Protein AF-A0A938BK51-F1 (afdb_monomer)

Structure (mmCIF, N/CA/C/O backbone):
data_AF-A0A938BK51-F1
#
_entry.id   AF-A0A938BK51-F1
#
loop_
_atom_site.group_PDB
_atom_site.id
_atom_site.type_symbol
_atom_site.label_atom_id
_atom_site.label_alt_id
_atom_site.label_comp_id
_atom_site.label_asym_id
_atom_site.label_entity_id
_atom_site.label_seq_id
_atom_site.pdbx_PDB_ins_code
_atom_site.Cartn_x
_atom_site.Cartn_y
_atom_site.Cartn_z
_atom_site.occupancy
_atom_site.B_iso_or_equiv
_atom_site.auth_seq_id
_atom_site.auth_comp_id
_atom_site.auth_asym_id
_atom_site.auth_atom_id
_atom_site.pdbx_PDB_model_num
ATOM 1 N N . ASP A 1 1 ? -23.121 -7.792 16.152 1.00 84.12 1 ASP A N 1
ATOM 2 C CA . ASP A 1 1 ? -23.818 -8.261 17.375 1.00 84.12 1 ASP A CA 1
ATOM 3 C C . ASP A 1 1 ? -23.092 -7.833 18.672 1.00 84.12 1 ASP A C 1
ATOM 5 O O . ASP A 1 1 ? -23.464 -8.256 19.768 1.00 84.12 1 ASP A O 1
ATOM 9 N N . GLY A 1 2 ? -22.064 -6.973 18.567 1.00 84.94 2 GLY A N 1
ATOM 10 C CA . GLY A 1 2 ? -21.240 -6.538 19.697 1.00 84.94 2 GLY A CA 1
ATOM 11 C C . GLY A 1 2 ? -20.172 -7.552 20.130 1.00 84.94 2 GLY A C 1
ATOM 12 O O . GLY A 1 2 ? -19.515 -7.326 21.149 1.00 84.94 2 GLY A O 1
ATOM 13 N N . LYS A 1 3 ? -19.987 -8.653 19.392 1.00 91.19 3 LYS A N 1
ATOM 14 C CA . LYS A 1 3 ? -19.013 -9.708 19.671 1.00 91.19 3 LYS A CA 1
ATOM 15 C C . LYS A 1 3 ? -18.109 -9.900 18.459 1.00 91.19 3 LYS A C 1
ATOM 17 O O . LYS A 1 3 ? -18.559 -10.337 17.419 1.00 91.19 3 LYS A O 1
ATOM 22 N N . LEU A 1 4 ? -16.819 -9.633 18.635 1.00 92.94 4 LEU A N 1
ATOM 23 C CA . LEU A 1 4 ? -15.837 -9.933 17.597 1.00 92.94 4 LEU A CA 1
ATOM 24 C C . LEU A 1 4 ? -15.658 -11.444 17.440 1.00 92.94 4 LEU A C 1
ATOM 26 O O . LEU A 1 4 ? -15.622 -12.175 18.440 1.00 92.94 4 LEU A O 1
ATOM 30 N N . GLY A 1 5 ? -15.457 -11.886 16.204 1.00 93.94 5 GLY A N 1
ATOM 31 C CA . GLY A 1 5 ? -15.063 -13.248 15.888 1.00 93.94 5 GLY A CA 1
ATOM 32 C C . GLY A 1 5 ? -13.705 -13.624 16.485 1.00 93.94 5 GLY A C 1
ATOM 33 O O . GLY A 1 5 ? -12.803 -12.804 16.694 1.00 93.94 5 GLY A O 1
ATOM 34 N N . THR A 1 6 ? -13.535 -14.915 16.755 1.00 93.88 6 THR A N 1
ATOM 35 C CA . THR A 1 6 ? -12.237 -15.484 17.113 1.00 93.88 6 THR A CA 1
ATOM 36 C C . THR A 1 6 ? -11.247 -15.349 15.966 1.00 93.88 6 THR A C 1
ATOM 38 O O . THR A 1 6 ? -11.597 -15.231 14.793 1.00 93.88 6 THR A O 1
ATOM 41 N N . SER A 1 7 ? -9.964 -15.340 16.304 1.00 92.38 7 SER A N 1
ATOM 42 C CA . SER A 1 7 ? -8.912 -15.061 15.339 1.00 92.38 7 SER A CA 1
ATOM 43 C C . SER A 1 7 ? -7.575 -15.609 15.838 1.00 92.38 7 SER A C 1
ATOM 45 O O . SER A 1 7 ? -7.347 -15.722 17.044 1.00 92.38 7 SER A O 1
ATOM 47 N N . ALA A 1 8 ? -6.704 -16.037 14.924 1.00 90.31 8 ALA A N 1
ATOM 48 C CA . ALA A 1 8 ? -5.443 -16.697 15.266 1.00 90.31 8 ALA A CA 1
ATOM 49 C C . ALA A 1 8 ? -4.468 -16.696 14.080 1.00 90.31 8 ALA A C 1
ATOM 51 O O . ALA A 1 8 ? -4.939 -16.833 12.954 1.00 90.31 8 ALA A O 1
ATOM 52 N N . PRO A 1 9 ? -3.136 -16.662 14.304 1.00 89.50 9 PRO A N 1
ATOM 53 C CA . PRO A 1 9 ? -2.144 -16.602 13.223 1.00 89.50 9 PRO A CA 1
ATOM 54 C C . PRO A 1 9 ? -2.308 -17.673 12.134 1.00 89.50 9 PRO A C 1
ATOM 56 O O . PRO A 1 9 ? -2.104 -17.391 10.962 1.00 89.50 9 PRO A O 1
ATOM 59 N N . ARG A 1 10 ? -2.769 -18.881 12.489 1.00 91.25 10 ARG A N 1
ATOM 60 C CA . ARG A 1 10 ? -3.036 -19.973 11.530 1.00 91.25 10 ARG A CA 1
ATOM 61 C C . ARG A 1 10 ? -4.075 -19.647 10.445 1.00 91.25 10 ARG A C 1
ATOM 63 O O . ARG A 1 10 ? -4.136 -20.358 9.454 1.00 91.25 10 ARG A O 1
ATOM 70 N N . PHE A 1 11 ? -4.924 -18.639 10.657 1.00 92.38 11 PHE A N 1
ATOM 71 C CA . PHE A 1 11 ? -5.941 -18.216 9.689 1.00 92.38 11 PHE A CA 1
ATOM 72 C C . PHE A 1 11 ? -5.439 -17.130 8.732 1.00 92.38 11 PHE A C 1
ATOM 74 O O . PHE A 1 11 ? -6.190 -16.705 7.852 1.00 92.38 11 PHE A O 1
ATOM 81 N N . TYR A 1 12 ? -4.204 -16.657 8.911 1.00 90.69 12 TYR A N 1
ATOM 82 C CA . TYR A 1 12 ? -3.615 -15.649 8.044 1.00 90.69 12 TYR A CA 1
ATOM 83 C C . TYR A 1 12 ? -3.474 -16.175 6.613 1.00 90.69 12 TYR A C 1
ATOM 85 O O . TYR A 1 12 ? -2.902 -17.237 6.373 1.00 90.69 12 TYR A O 1
ATOM 93 N N . THR A 1 13 ? -3.965 -15.385 5.666 1.00 87.44 13 THR A N 1
ATOM 94 C CA . THR A 1 13 ? -3.696 -15.505 4.227 1.00 87.44 13 THR A CA 1
ATOM 95 C C . THR A 1 13 ? -3.681 -14.095 3.635 1.00 87.44 13 THR A C 1
ATOM 97 O O . THR A 1 13 ? -4.137 -13.159 4.290 1.00 87.44 13 THR A O 1
ATOM 100 N N . GLU A 1 14 ? -3.232 -13.910 2.390 1.00 80.81 14 GLU A N 1
ATOM 101 C CA . GLU A 1 14 ? -3.336 -12.592 1.734 1.00 80.81 14 GLU A CA 1
ATOM 102 C C . GLU A 1 14 ? -4.791 -12.098 1.628 1.00 80.81 14 GLU A C 1
ATOM 104 O O . GLU A 1 14 ? -5.052 -10.904 1.749 1.00 80.81 14 GLU A O 1
ATOM 109 N N . ALA A 1 15 ? -5.748 -13.020 1.476 1.00 81.69 15 ALA A N 1
ATOM 110 C CA . ALA A 1 15 ? -7.181 -12.720 1.448 1.00 81.69 15 ALA A CA 1
ATOM 111 C C . ALA A 1 15 ? -7.801 -12.537 2.851 1.00 81.69 15 ALA A C 1
ATOM 113 O O . ALA A 1 15 ? -8.905 -12.010 2.980 1.00 81.69 15 ALA A O 1
ATOM 114 N N . ASN A 1 16 ? -7.101 -12.959 3.908 1.00 88.06 16 ASN A N 1
ATOM 115 C CA . ASN A 1 16 ? -7.502 -12.813 5.308 1.00 88.06 16 ASN A CA 1
ATOM 116 C C . ASN A 1 16 ? -6.327 -12.272 6.144 1.00 88.06 16 ASN A C 1
ATOM 118 O O . ASN A 1 16 ? -5.806 -12.976 7.018 1.00 88.06 16 ASN A O 1
ATOM 122 N N . PRO A 1 17 ? -5.885 -11.027 5.889 1.00 86.00 17 PRO A N 1
ATOM 123 C CA . PRO A 1 17 ? -4.690 -10.473 6.524 1.00 86.00 17 PRO A CA 1
ATOM 124 C C . PRO A 1 17 ? -4.895 -10.206 8.020 1.00 86.00 17 PRO A C 1
ATOM 126 O O . PRO A 1 17 ? -3.934 -10.162 8.782 1.00 86.00 17 PRO A O 1
ATOM 129 N N . LEU A 1 18 ? -6.150 -10.083 8.464 1.00 89.94 18 LEU A N 1
ATOM 130 C CA . LEU A 1 18 ? -6.506 -9.984 9.877 1.00 89.94 18 LEU A CA 1
ATOM 131 C C . LEU A 1 18 ? -6.623 -11.356 10.547 1.00 89.94 18 LEU A C 1
ATOM 133 O O . LEU A 1 18 ? -6.956 -11.412 11.722 1.00 89.94 18 LEU A O 1
ATOM 137 N N . ALA A 1 19 ? -6.371 -12.470 9.859 1.00 91.50 19 ALA A N 1
ATOM 138 C CA . ALA A 1 19 ? -6.360 -13.809 10.449 1.00 91.50 19 ALA A CA 1
ATOM 139 C C . ALA A 1 19 ? -7.620 -14.128 11.292 1.00 91.50 19 ALA A C 1
ATOM 141 O O . ALA A 1 19 ? -7.530 -14.689 12.395 1.00 91.50 19 ALA A O 1
ATOM 142 N N . LEU A 1 20 ? -8.791 -13.701 10.804 1.00 93.62 20 LEU A N 1
ATOM 143 C CA . LEU A 1 20 ? -10.097 -13.971 11.411 1.00 93.62 20 LEU A CA 1
ATOM 144 C C . LEU A 1 20 ? -10.501 -15.425 11.160 1.00 93.62 20 LEU A C 1
ATOM 146 O O . LEU A 1 20 ? -10.196 -15.975 10.105 1.00 93.62 20 LEU A O 1
ATOM 150 N N . ASN A 1 21 ? -11.171 -16.059 12.119 1.00 94.75 21 ASN A N 1
ATOM 151 C CA . ASN A 1 21 ? -11.642 -17.432 11.980 1.00 94.75 21 ASN A CA 1
ATOM 152 C C . ASN A 1 21 ? -12.835 -17.489 11.004 1.00 94.75 21 ASN A C 1
ATOM 154 O O . ASN A 1 21 ? -13.904 -16.976 11.344 1.00 94.75 21 ASN A O 1
ATOM 158 N N . PRO A 1 22 ? -12.702 -18.114 9.818 1.00 93.75 22 PRO A N 1
ATOM 159 C CA . PRO A 1 22 ? -13.786 -18.184 8.837 1.00 93.75 22 PRO A CA 1
ATOM 160 C C . PRO A 1 22 ? -14.988 -19.004 9.323 1.00 93.75 22 PRO A C 1
ATOM 162 O O . PRO A 1 22 ? -16.100 -18.781 8.841 1.00 93.75 22 PRO A O 1
ATOM 165 N N . ASP A 1 23 ? -14.789 -19.894 10.297 1.00 94.44 23 ASP A N 1
ATOM 166 C CA . ASP A 1 23 ? -15.827 -20.779 10.830 1.00 94.44 23 ASP A CA 1
ATOM 167 C C . ASP A 1 23 ? -16.584 -20.168 12.022 1.00 94.44 23 ASP A C 1
ATOM 169 O O . ASP A 1 23 ? -17.563 -20.746 12.496 1.00 94.44 23 ASP A O 1
ATOM 173 N N . ASP A 1 24 ? -16.156 -19.004 12.527 1.00 95.50 24 ASP A N 1
ATOM 174 C CA . ASP A 1 24 ? -16.819 -18.340 13.650 1.00 95.50 24 ASP A CA 1
ATOM 175 C C . ASP A 1 24 ? -18.021 -17.507 13.173 1.00 95.50 24 ASP A C 1
ATOM 177 O O . ASP A 1 24 ? -17.837 -16.532 12.434 1.00 95.50 24 ASP A O 1
ATOM 181 N N . PRO A 1 25 ? -19.257 -17.835 13.595 1.00 94.19 25 PRO A N 1
ATOM 182 C CA . PRO A 1 25 ? -20.436 -17.084 13.187 1.00 94.19 25 PRO A CA 1
ATOM 183 C C . PRO A 1 25 ? -20.453 -15.647 13.723 1.00 94.19 25 PRO A C 1
ATOM 185 O O . PRO A 1 25 ? -21.000 -14.786 13.040 1.00 94.19 25 PRO A O 1
ATOM 188 N N . ASN A 1 26 ? -19.831 -15.367 14.879 1.00 95.69 26 ASN A N 1
ATOM 189 C CA . ASN A 1 26 ? -19.760 -13.999 15.419 1.00 95.69 26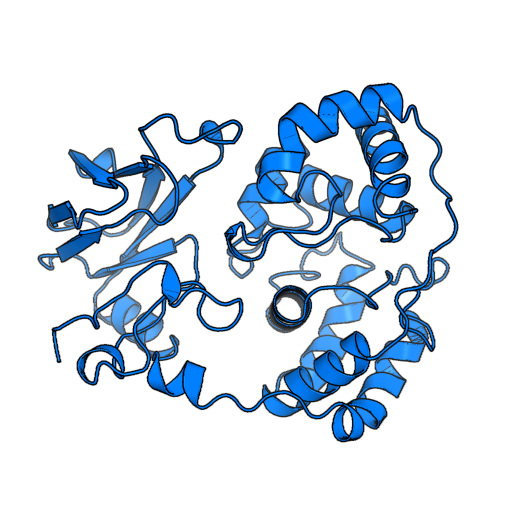 ASN A CA 1
ATOM 190 C C . ASN A 1 26 ? -18.833 -13.112 14.574 1.00 95.69 26 ASN A C 1
ATOM 192 O O . ASN A 1 26 ? -18.933 -11.900 14.612 1.00 95.69 26 ASN A O 1
ATOM 196 N N . GLY A 1 27 ? -17.924 -13.706 13.792 1.00 94.38 27 GLY A N 1
ATOM 197 C CA . GLY A 1 27 ? -17.023 -12.934 12.940 1.00 94.38 27 GLY A CA 1
ATOM 198 C C . GLY A 1 27 ? -17.667 -12.441 11.648 1.00 94.38 27 GLY A C 1
ATOM 199 O O . GLY A 1 27 ? -17.062 -11.655 10.933 1.00 94.38 27 GLY A O 1
ATOM 200 N N . LYS A 1 28 ? -18.857 -12.926 11.274 1.00 93.00 28 LYS A N 1
ATOM 201 C CA . LYS A 1 28 ? -19.412 -12.689 9.930 1.00 93.00 28 LYS A CA 1
ATOM 202 C C . LYS A 1 28 ? -19.837 -11.238 9.710 1.00 93.00 28 LYS A C 1
ATOM 204 O O . LYS A 1 28 ? -19.691 -10.736 8.593 1.00 93.00 28 LYS A O 1
ATOM 209 N N . ASP A 1 29 ? -20.333 -10.574 10.746 1.00 94.06 29 ASP A N 1
ATOM 210 C CA . ASP A 1 29 ? -20.713 -9.163 10.722 1.00 94.06 29 ASP A CA 1
ATOM 211 C C . ASP A 1 29 ? -19.600 -8.222 11.204 1.00 94.06 29 ASP A C 1
ATOM 213 O O . ASP A 1 29 ? -19.804 -7.007 11.202 1.00 94.06 29 ASP A O 1
ATOM 217 N N . ASP A 1 30 ? -18.414 -8.748 11.536 1.00 95.12 30 ASP A N 1
ATOM 218 C CA . ASP A 1 30 ? -17.251 -7.922 11.852 1.00 95.12 30 ASP A CA 1
ATOM 219 C C . ASP A 1 30 ? -16.900 -7.031 10.662 1.00 95.12 30 ASP A C 1
ATOM 221 O O . ASP A 1 30 ? -16.656 -7.505 9.548 1.00 95.12 30 ASP A O 1
ATOM 225 N N . VAL A 1 31 ? -16.855 -5.726 10.913 1.00 95.00 31 VAL A N 1
ATOM 226 C CA . VAL A 1 31 ? -16.431 -4.725 9.937 1.00 95.00 31 VAL A CA 1
ATOM 227 C C . VAL A 1 31 ? -14.907 -4.715 9.866 1.00 95.00 31 VAL A C 1
ATOM 229 O O . VAL A 1 31 ? -14.224 -4.557 10.879 1.00 95.00 31 VAL A O 1
ATOM 232 N N . LEU A 1 32 ? -14.367 -4.884 8.662 1.00 92.75 32 LEU A N 1
ATOM 233 C CA . LEU A 1 32 ? -12.932 -4.952 8.431 1.00 92.75 32 LEU A CA 1
ATOM 234 C C . LEU A 1 32 ? -12.368 -3.566 8.157 1.00 92.75 32 LEU A C 1
ATOM 236 O O . LEU A 1 32 ? -12.743 -2.919 7.183 1.00 92.75 32 LEU A O 1
ATOM 240 N N . ILE A 1 33 ? -11.394 -3.161 8.970 1.00 91.00 33 ILE A N 1
ATOM 241 C CA . ILE A 1 33 ? -10.626 -1.937 8.752 1.00 91.00 33 ILE A CA 1
ATOM 242 C C . ILE A 1 33 ? -9.217 -2.328 8.313 1.00 91.00 33 ILE A C 1
ATOM 244 O O . ILE A 1 33 ? -8.401 -2.778 9.116 1.00 91.00 33 ILE A O 1
ATOM 248 N N . LEU A 1 34 ? -8.939 -2.171 7.020 1.00 84.88 34 LEU A N 1
ATOM 249 C CA . LEU A 1 34 ? -7.607 -2.341 6.435 1.00 84.88 34 LEU A CA 1
ATOM 250 C C . LEU A 1 34 ? -7.035 -0.954 6.133 1.00 84.88 34 LEU A C 1
ATOM 252 O O . LEU A 1 34 ? -7.019 -0.506 4.991 1.00 84.88 34 LEU A O 1
ATOM 256 N N . SER A 1 35 ? -6.646 -0.246 7.192 1.00 84.69 35 SER A N 1
ATOM 257 C CA . SER A 1 35 ? -6.107 1.115 7.134 1.00 84.69 35 SER A CA 1
ATOM 258 C C . SER A 1 35 ? -5.129 1.351 8.287 1.00 84.69 35 SER A C 1
ATOM 260 O O . SER A 1 35 ? -5.169 0.648 9.296 1.00 84.69 35 SER A O 1
ATOM 262 N N . GLN A 1 36 ? -4.270 2.361 8.147 1.00 86.38 36 GLN A N 1
ATOM 263 C CA . GLN A 1 36 ? -3.452 2.899 9.244 1.00 86.38 36 GLN A CA 1
ATOM 264 C C . GLN A 1 36 ? -4.235 3.906 10.110 1.00 86.38 36 GLN A C 1
ATOM 266 O O . GLN A 1 36 ? -3.681 4.485 11.045 1.00 86.38 36 GLN A O 1
ATOM 271 N N . GLU A 1 37 ? -5.516 4.122 9.804 1.00 91.12 37 GLU A N 1
ATOM 272 C CA . GLU A 1 37 ? -6.406 5.045 10.504 1.00 91.12 37 GLU A CA 1
ATOM 273 C C . GLU A 1 37 ? -7.503 4.282 11.257 1.00 91.12 37 GLU A C 1
ATOM 275 O O . GLU A 1 37 ? -8.285 3.530 10.672 1.00 91.12 37 GLU A O 1
ATOM 280 N N . LEU A 1 38 ? -7.565 4.496 12.571 1.00 94.25 38 LEU A N 1
ATOM 281 C CA . LEU A 1 38 ? -8.617 4.014 13.456 1.00 94.25 38 LEU A CA 1
ATOM 282 C C . LEU A 1 38 ? -9.612 5.148 13.712 1.00 94.25 38 LEU A C 1
ATOM 284 O O . LEU A 1 38 ? -9.310 6.080 14.458 1.00 94.25 38 LEU A O 1
ATOM 288 N N . HIS A 1 39 ? -10.803 5.057 13.128 1.00 96.88 39 HIS A N 1
ATOM 289 C CA . HIS A 1 39 ? -11.878 6.014 13.385 1.00 96.88 39 HIS A CA 1
ATOM 290 C C . HIS A 1 39 ? -12.682 5.622 14.627 1.00 96.88 39 HIS A C 1
ATOM 292 O O . HIS A 1 39 ? -12.981 4.443 14.825 1.00 96.88 39 HIS A O 1
ATOM 298 N N . LEU A 1 40 ? -13.042 6.599 15.461 1.00 97.31 40 LEU A N 1
ATOM 299 C CA . LEU A 1 40 ? -13.797 6.412 16.704 1.00 97.31 40 LEU A CA 1
ATOM 300 C C . LEU A 1 40 ? -14.853 7.518 16.871 1.00 97.31 40 LEU A C 1
ATOM 302 O O . LEU A 1 40 ? -14.532 8.684 16.649 1.00 97.31 40 LEU A O 1
ATOM 306 N N . PRO A 1 41 ? -16.074 7.212 17.341 1.00 97.94 41 PRO A N 1
ATOM 307 C CA . PRO A 1 41 ? -17.065 8.237 17.655 1.00 97.94 41 PRO A CA 1
ATOM 308 C C . PRO A 1 41 ? -16.730 8.964 18.967 1.00 97.94 41 PRO A C 1
ATOM 310 O O . PRO A 1 41 ? -16.386 8.343 19.981 1.00 97.94 41 PRO A O 1
ATOM 313 N N . VAL A 1 42 ? -16.873 10.290 18.970 1.00 98.44 42 VAL A N 1
ATOM 314 C CA . VAL A 1 42 ? -16.664 11.127 20.158 1.00 98.44 42 VAL A CA 1
ATOM 315 C C . VAL A 1 42 ? -17.660 10.791 21.279 1.00 98.44 42 VAL A C 1
ATOM 317 O O . VAL A 1 42 ? -18.841 10.531 21.058 1.00 98.44 42 VAL A O 1
ATOM 320 N N . GLY A 1 43 ? -17.182 10.794 22.524 1.00 97.75 43 GLY A N 1
ATOM 321 C CA . GLY A 1 43 ? -18.001 10.623 23.727 1.00 97.75 43 GLY A CA 1
ATOM 322 C C . GLY A 1 43 ? -18.490 9.195 23.989 1.00 97.75 43 GLY A C 1
ATOM 323 O O . GLY A 1 43 ? -19.249 8.982 24.936 1.00 97.75 43 GLY A O 1
ATOM 324 N N . LYS A 1 44 ? -18.065 8.205 23.193 1.00 97.00 44 LYS A N 1
ATOM 325 C CA . LYS A 1 44 ? -18.435 6.797 23.384 1.00 97.00 44 LYS A CA 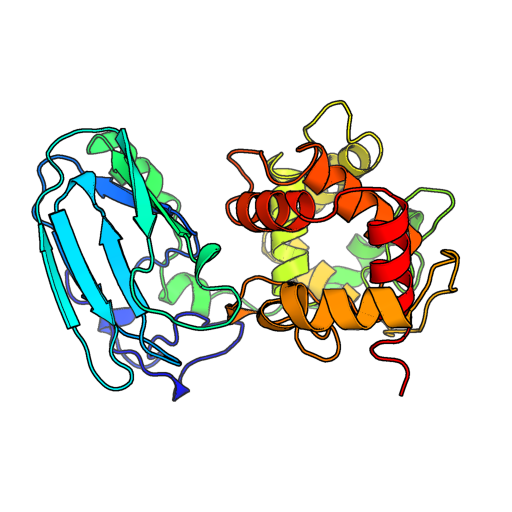1
ATOM 326 C C . LYS A 1 44 ? -17.348 6.015 24.133 1.00 97.00 44 LYS A C 1
ATOM 328 O O . LYS A 1 44 ? -16.167 6.170 23.820 1.00 97.00 44 LYS A O 1
ATOM 333 N N . PRO A 1 45 ? -17.720 5.139 25.085 1.00 96.75 45 PRO A N 1
ATOM 334 C CA . PRO A 1 45 ? -16.787 4.181 25.664 1.00 96.75 45 PRO A CA 1
ATOM 335 C C . PRO A 1 45 ? -16.313 3.176 24.612 1.00 96.75 45 PRO A C 1
ATOM 337 O O . PRO A 1 45 ? -17.122 2.475 24.005 1.00 96.75 45 PRO A O 1
ATOM 340 N N . ILE A 1 46 ? -14.999 3.082 24.427 1.00 95.81 46 ILE A N 1
ATOM 341 C CA . ILE A 1 46 ? -14.349 2.186 23.472 1.00 95.81 46 ILE A CA 1
ATOM 342 C C . ILE A 1 46 ? -13.606 1.094 24.232 1.00 95.81 46 ILE A C 1
ATOM 344 O O . ILE A 1 46 ? -12.836 1.371 25.152 1.00 95.81 46 ILE A O 1
ATOM 348 N N . LYS A 1 47 ? -13.819 -0.155 23.810 1.00 95.56 47 LYS A N 1
ATOM 349 C CA . LYS A 1 47 ? -13.010 -1.313 24.188 1.00 95.56 47 LYS A CA 1
ATOM 350 C C . LYS A 1 47 ? -12.117 -1.683 23.018 1.00 95.56 47 LYS A C 1
ATOM 352 O O . LYS A 1 47 ? -12.629 -2.119 21.991 1.00 95.56 47 LYS A O 1
ATOM 357 N N . VAL A 1 48 ? -10.806 -1.614 23.197 1.00 94.75 48 VAL A N 1
ATOM 358 C CA . VAL A 1 48 ? -9.868 -2.194 22.233 1.00 94.75 48 VAL A CA 1
ATOM 359 C C . VAL A 1 48 ? -9.466 -3.592 22.689 1.00 94.75 48 VAL A C 1
ATOM 361 O O . VAL A 1 48 ? -9.134 -3.817 23.856 1.00 94.75 48 VAL A O 1
ATOM 364 N N . VAL A 1 49 ? -9.548 -4.549 21.766 1.00 94.50 49 VAL A N 1
ATOM 365 C CA . VAL A 1 49 ? -9.134 -5.941 21.958 1.00 94.50 49 VAL A CA 1
ATOM 366 C C . VAL A 1 49 ? -7.938 -6.166 21.051 1.00 94.50 49 VAL A C 1
ATOM 368 O O . VAL A 1 49 ? -8.064 -6.135 19.831 1.00 94.50 49 VAL A O 1
ATOM 371 N N . LEU A 1 50 ? -6.772 -6.326 21.660 1.00 94.19 50 LEU A N 1
ATOM 372 C CA . LEU A 1 50 ? -5.489 -6.208 20.991 1.00 94.19 50 LEU A CA 1
ATOM 373 C C . LEU A 1 50 ? -4.746 -7.545 21.021 1.00 94.19 50 LEU A C 1
ATOM 375 O O . LEU A 1 50 ? -4.856 -8.320 21.975 1.00 94.19 50 LEU A O 1
ATOM 379 N N . ARG A 1 51 ? -3.992 -7.818 19.957 1.00 92.44 51 ARG A N 1
ATOM 380 C CA . ARG A 1 51 ? -3.135 -8.999 19.813 1.00 92.44 51 ARG A CA 1
ATOM 381 C C . ARG A 1 51 ? -2.001 -8.716 18.839 1.00 92.44 51 ARG A C 1
ATOM 383 O O . ARG A 1 51 ? -2.171 -7.923 17.918 1.00 92.44 51 ARG A O 1
ATOM 390 N N . SER A 1 52 ? -0.905 -9.441 18.999 1.00 92.00 52 SER A N 1
ATOM 391 C CA . SER A 1 52 ? 0.176 -9.473 18.019 1.00 92.00 52 SER A CA 1
ATOM 392 C C . SER A 1 52 ? 0.219 -10.821 17.294 1.00 92.00 52 SER A C 1
ATOM 394 O O . SER A 1 52 ? -0.103 -11.857 17.885 1.00 92.00 52 SER A O 1
ATOM 396 N N . MET A 1 53 ? 0.596 -10.800 16.014 1.00 87.62 53 MET A N 1
ATOM 397 C CA . MET A 1 53 ? 0.806 -12.000 15.195 1.00 87.62 53 MET A CA 1
ATOM 398 C C . MET A 1 53 ? 2.277 -12.424 15.120 1.00 87.62 53 MET A C 1
ATOM 400 O O . MET A 1 53 ? 2.552 -13.531 14.663 1.00 87.62 53 MET A O 1
ATOM 404 N N . ASP A 1 54 ? 3.200 -11.574 15.565 1.00 88.38 54 ASP A N 1
ATOM 405 C CA . ASP A 1 54 ? 4.641 -11.748 15.398 1.00 88.38 54 ASP A CA 1
ATOM 406 C C . ASP A 1 54 ? 5.406 -11.513 16.714 1.00 88.38 54 ASP A C 1
ATOM 408 O O . ASP A 1 54 ? 5.723 -12.465 17.426 1.00 88.38 54 ASP A O 1
ATOM 412 N N . VAL A 1 55 ? 5.684 -10.259 17.063 1.00 92.81 55 VAL A N 1
ATOM 413 C CA . VAL A 1 55 ? 6.526 -9.832 18.188 1.00 92.81 55 VAL A CA 1
ATOM 414 C C . VAL A 1 55 ? 5.760 -8.898 19.120 1.00 92.81 55 VAL A C 1
ATOM 416 O O . VAL A 1 55 ? 4.589 -8.600 18.908 1.00 92.81 55 VAL A O 1
ATOM 419 N N . LEU A 1 56 ? 6.391 -8.442 20.196 1.00 95.50 56 LEU A N 1
ATOM 420 C CA . LEU A 1 56 ? 5.785 -7.445 21.073 1.00 95.50 56 LEU A CA 1
ATOM 421 C C . LEU A 1 56 ? 5.601 -6.110 20.335 1.00 95.50 56 LEU A C 1
ATOM 423 O O . LEU A 1 56 ? 6.558 -5.562 19.788 1.00 95.50 56 LEU A O 1
ATOM 427 N N . HIS A 1 57 ? 4.391 -5.562 20.404 1.00 96.31 57 HIS A N 1
ATOM 428 C CA . HIS A 1 57 ? 4.071 -4.188 19.997 1.00 96.31 57 HIS A CA 1
ATOM 429 C C . HIS A 1 57 ? 3.398 -3.453 21.154 1.00 96.31 57 HIS A C 1
ATOM 431 O O . HIS A 1 57 ? 3.135 -4.048 22.197 1.00 96.31 57 HIS A O 1
ATOM 437 N N . ASP A 1 58 ? 3.080 -2.179 20.968 1.00 96.31 58 ASP A N 1
ATOM 438 C CA . ASP A 1 58 ? 2.268 -1.406 21.906 1.00 96.31 58 ASP A CA 1
ATOM 439 C C . ASP A 1 58 ? 1.257 -0.542 21.135 1.00 96.31 58 ASP A C 1
ATOM 441 O O . ASP A 1 58 ? 1.539 -0.064 20.038 1.00 96.31 58 ASP A O 1
ATOM 445 N N . PHE A 1 59 ? 0.049 -0.412 21.679 1.00 96.81 59 PHE A N 1
ATOM 446 C CA . PHE A 1 59 ? -0.968 0.515 21.197 1.00 96.81 59 PHE A CA 1
ATOM 447 C C . PHE A 1 59 ? -0.931 1.748 22.094 1.00 96.81 59 PHE A C 1
ATOM 449 O O . PHE A 1 59 ? -1.535 1.713 23.167 1.00 96.81 59 PHE A O 1
ATOM 456 N N . SER A 1 60 ? -0.275 2.827 21.660 1.00 97.50 60 SER A N 1
ATOM 457 C CA . SER A 1 60 ? -0.230 4.088 22.408 1.00 97.50 60 SER A CA 1
ATOM 458 C C . SER A 1 60 ? -0.902 5.231 21.662 1.00 97.50 60 SER A C 1
ATOM 460 O O . SER A 1 60 ? -0.604 5.512 20.500 1.00 97.50 60 SER A O 1
ATOM 462 N N . VAL A 1 61 ? -1.779 5.939 22.373 1.00 97.50 61 VAL A N 1
ATOM 463 C CA . VAL A 1 61 ? -2.300 7.246 21.966 1.00 97.50 61 VAL A CA 1
ATOM 464 C C . VAL A 1 61 ? -1.933 8.245 23.067 1.00 97.50 61 VAL A C 1
ATOM 466 O O . VAL A 1 61 ? -2.679 8.387 24.048 1.00 97.50 61 VAL A O 1
ATOM 469 N N . PRO A 1 62 ? -0.784 8.941 22.951 1.00 96.12 62 PRO A N 1
ATOM 470 C CA . PRO A 1 62 ? -0.226 9.745 24.041 1.00 96.12 62 PRO A CA 1
ATOM 471 C C . PRO A 1 62 ? -1.186 10.810 24.581 1.00 96.12 62 PRO A C 1
ATOM 473 O O . PRO A 1 62 ? -1.291 11.014 25.792 1.00 96.12 62 PRO A O 1
ATOM 476 N N . GLN A 1 63 ? -1.949 11.457 23.696 1.00 96.50 63 GLN A N 1
ATOM 477 C CA . GLN A 1 63 ? -2.920 12.495 24.047 1.00 96.50 63 GLN A CA 1
ATOM 478 C C . GLN A 1 63 ? -4.076 11.949 24.895 1.00 96.50 63 GLN A C 1
ATOM 480 O O . GLN A 1 63 ? -4.677 12.701 25.662 1.00 96.50 63 GLN A O 1
ATOM 485 N N . PHE A 1 64 ? -4.378 10.653 24.783 1.00 96.62 64 PHE A N 1
ATOM 486 C CA . PHE A 1 64 ? -5.401 9.986 25.591 1.00 96.62 64 PHE A CA 1
ATOM 487 C C . PHE A 1 64 ? -4.812 9.403 26.880 1.00 96.62 64 PHE A C 1
ATOM 489 O O . PHE A 1 64 ? -5.567 8.991 27.758 1.00 96.62 64 PHE A O 1
ATOM 496 N N . ARG A 1 65 ? -3.474 9.373 27.005 1.00 95.62 65 ARG A N 1
ATOM 497 C CA . ARG A 1 65 ? -2.731 8.661 28.060 1.00 95.62 65 ARG A CA 1
ATOM 498 C C . ARG A 1 65 ? -3.109 7.180 28.132 1.00 95.62 65 ARG A C 1
ATOM 500 O O . ARG A 1 65 ? -3.175 6.596 29.212 1.00 95.62 65 ARG A O 1
ATOM 507 N N . VAL A 1 66 ? -3.369 6.591 26.969 1.00 96.06 66 VAL A N 1
ATOM 508 C CA . VAL A 1 66 ? -3.678 5.173 26.804 1.00 96.06 66 VAL A CA 1
ATOM 509 C C . VAL A 1 66 ? -2.472 4.513 26.173 1.00 96.06 66 VAL A C 1
ATOM 511 O O . VAL A 1 66 ? -2.027 4.960 25.121 1.00 96.06 66 VAL A O 1
ATOM 514 N N . LYS A 1 67 ? -1.989 3.445 26.804 1.00 96.38 67 LYS A N 1
ATOM 515 C CA . LYS A 1 67 ? -1.012 2.526 26.226 1.00 96.38 67 LYS A CA 1
ATOM 516 C C . LYS A 1 67 ? -1.349 1.092 26.618 1.00 96.38 67 LYS A C 1
ATOM 518 O O . LYS A 1 67 ? -1.903 0.884 27.704 1.00 96.38 67 LYS A O 1
ATOM 523 N N . MET A 1 68 ? -1.077 0.126 25.751 1.00 97.50 68 MET A N 1
ATOM 524 C CA . MET A 1 68 ? -1.304 -1.288 26.037 1.00 97.50 68 MET A CA 1
ATOM 525 C C . MET A 1 68 ? -0.459 -2.171 25.124 1.00 97.50 68 MET A C 1
ATOM 527 O O . MET A 1 68 ? -0.654 -2.170 23.907 1.00 97.50 68 MET A O 1
ATOM 531 N N . ASP A 1 69 ? 0.382 -3.002 25.734 1.00 97.06 69 ASP A N 1
ATOM 532 C CA . ASP A 1 69 ? 1.228 -3.945 25.011 1.00 97.06 69 ASP A CA 1
ATOM 533 C C . ASP A 1 69 ? 0.383 -4.990 24.262 1.00 97.06 69 ASP A C 1
ATOM 535 O O . ASP A 1 69 ? -0.629 -5.499 24.761 1.00 97.06 69 ASP A O 1
ATOM 539 N N . LEU A 1 70 ? 0.829 -5.358 23.065 1.00 95.94 70 LEU A N 1
ATOM 540 C CA . LEU A 1 70 ? 0.312 -6.468 22.275 1.00 95.94 70 LEU A CA 1
ATOM 541 C C . LEU A 1 70 ? 1.305 -7.620 22.397 1.00 95.94 70 LEU A C 1
ATOM 543 O O . LEU A 1 70 ? 2.354 -7.625 21.755 1.00 95.94 70 LEU A O 1
ATOM 547 N N . VAL A 1 71 ? 0.965 -8.599 23.235 1.00 94.44 71 VAL A N 1
ATOM 548 C CA . VAL A 1 71 ? 1.826 -9.749 23.535 1.00 94.44 71 VAL A CA 1
ATOM 549 C C . VAL A 1 71 ? 1.445 -10.934 22.643 1.00 94.44 71 VAL A C 1
ATOM 551 O O . VAL A 1 71 ? 0.290 -11.373 22.700 1.00 94.44 71 VAL A O 1
ATOM 554 N N . PRO A 1 72 ? 2.369 -11.482 21.829 1.00 92.62 72 PRO A N 1
ATOM 555 C CA . PRO A 1 72 ? 2.097 -12.673 21.030 1.00 92.62 72 PRO A CA 1
ATOM 556 C C . PRO A 1 72 ? 1.553 -13.827 21.880 1.00 92.62 72 PRO A C 1
ATOM 558 O O . PRO A 1 72 ? 2.067 -14.132 22.954 1.00 92.62 72 PRO A O 1
ATOM 561 N N . GLY A 1 73 ? 0.486 -14.469 21.400 1.00 90.69 73 GLY A N 1
ATOM 562 C CA . GLY A 1 73 ? -0.177 -15.572 22.106 1.00 90.69 73 GLY A CA 1
ATOM 563 C C . GLY A 1 73 ? -1.173 -15.150 23.195 1.00 90.69 73 GLY A C 1
ATOM 564 O O . GLY A 1 73 ? -1.836 -16.014 23.766 1.00 90.69 73 GLY A O 1
ATOM 565 N N . MET A 1 74 ? -1.340 -13.850 23.460 1.00 91.94 74 MET A N 1
ATOM 566 C CA . MET A 1 74 ? -2.310 -13.329 24.424 1.00 91.94 74 MET A CA 1
ATOM 567 C C . MET A 1 74 ? -3.226 -12.279 23.790 1.00 91.94 74 MET A C 1
ATOM 569 O O . MET A 1 74 ? -2.879 -11.617 22.815 1.00 91.94 74 MET A O 1
ATOM 573 N N . VAL A 1 75 ? -4.412 -12.113 24.377 1.00 93.50 75 VAL A N 1
ATOM 574 C CA . VAL A 1 75 ? -5.331 -11.022 24.034 1.00 93.50 75 VAL A CA 1
ATOM 575 C C . VAL A 1 75 ? -5.312 -9.996 25.157 1.00 93.50 75 VAL A C 1
ATOM 577 O O . VAL A 1 75 ? -5.847 -10.247 26.244 1.00 93.50 75 VAL A O 1
ATOM 580 N N . THR A 1 76 ? -4.725 -8.837 24.883 1.00 95.75 76 THR A N 1
ATOM 581 C CA . THR A 1 76 ? -4.709 -7.687 25.788 1.00 95.75 76 THR A CA 1
ATOM 582 C C . THR A 1 76 ? -5.906 -6.778 25.511 1.00 95.75 76 THR A C 1
ATOM 584 O O . THR A 1 76 ? -6.557 -6.852 24.467 1.00 95.75 76 THR A O 1
ATOM 587 N N . ARG A 1 77 ? -6.311 -5.991 26.511 1.00 95.44 77 ARG A N 1
ATOM 588 C CA . ARG A 1 77 ? -7.513 -5.149 26.442 1.00 95.44 77 ARG A CA 1
ATOM 589 C C . ARG A 1 77 ? -7.252 -3.806 27.091 1.00 95.44 77 ARG A C 1
ATOM 591 O O . ARG A 1 77 ? -6.697 -3.764 28.183 1.00 95.44 77 ARG A O 1
ATOM 598 N N . SER A 1 78 ? -7.735 -2.747 26.462 1.00 95.44 78 SER A N 1
ATOM 599 C CA . SER A 1 78 ? -7.757 -1.409 27.045 1.00 95.44 78 SER A CA 1
ATOM 600 C C . SER A 1 78 ? -9.110 -0.753 26.793 1.00 95.44 78 SER A C 1
ATOM 602 O O . SER A 1 78 ? -9.870 -1.178 25.917 1.00 95.44 78 SER A O 1
ATOM 604 N N . TRP A 1 79 ? -9.432 0.245 27.608 1.00 95.69 79 TRP A N 1
ATOM 605 C CA . TRP A 1 79 ? -10.725 0.914 27.597 1.00 95.69 79 TRP A CA 1
ATOM 606 C C . TRP A 1 79 ? -10.521 2.403 27.800 1.00 95.69 79 TRP A C 1
ATOM 608 O O . TRP A 1 79 ? -9.806 2.812 28.713 1.00 95.69 79 TRP A O 1
ATOM 618 N N . PHE A 1 80 ? -11.158 3.212 26.966 1.00 97.12 80 PHE A N 1
ATOM 619 C CA . PHE A 1 80 ? -11.075 4.664 27.060 1.00 97.12 80 PHE A CA 1
ATOM 620 C C . PHE A 1 80 ? -12.304 5.316 26.434 1.00 97.12 80 PHE A C 1
ATOM 622 O O . PHE A 1 80 ? -13.135 4.656 25.817 1.00 97.12 80 PHE A O 1
ATOM 629 N N . THR A 1 81 ? -12.449 6.624 26.619 1.00 97.94 81 THR A N 1
ATOM 630 C CA . THR A 1 81 ? -13.466 7.436 25.940 1.00 97.94 81 THR A CA 1
ATOM 631 C C . THR A 1 81 ? -12.758 8.606 25.281 1.00 97.94 81 THR A C 1
ATOM 633 O O . THR A 1 81 ? -12.116 9.399 25.968 1.00 97.94 81 THR A O 1
ATOM 636 N N . ALA A 1 82 ? -12.851 8.708 23.957 1.00 97.12 82 ALA A N 1
ATOM 637 C CA . ALA A 1 82 ? -12.320 9.851 23.227 1.00 97.12 82 ALA A CA 1
ATOM 638 C C . ALA A 1 82 ? -13.289 11.032 23.376 1.00 97.12 82 ALA A C 1
ATOM 640 O O . ALA A 1 82 ? -14.433 10.955 22.941 1.00 97.12 82 ALA A O 1
ATOM 641 N N . THR A 1 83 ? -12.868 12.114 24.029 1.00 97.12 83 THR A N 1
ATOM 642 C CA . THR A 1 83 ? -13.767 13.222 24.416 1.00 97.12 83 THR A CA 1
ATOM 643 C C . THR A 1 83 ? -13.673 14.452 23.519 1.00 97.12 83 THR A C 1
ATOM 645 O O . THR A 1 83 ? -14.423 15.406 23.714 1.00 97.12 83 THR A O 1
ATOM 648 N N . LYS A 1 84 ? -12.759 14.456 22.547 1.00 98.06 84 LYS A N 1
ATOM 649 C CA . LYS A 1 84 ? -12.522 15.590 21.657 1.00 98.06 84 LYS A CA 1
ATOM 650 C C . LYS A 1 84 ? -12.321 15.100 20.226 1.00 98.06 84 LYS A C 1
ATOM 652 O O . LYS A 1 84 ? -11.498 14.219 20.002 1.00 98.06 84 LYS A O 1
ATOM 657 N N . VAL A 1 85 ? -13.065 15.691 19.292 1.00 98.50 85 VAL A N 1
ATOM 658 C CA . VAL A 1 85 ? -12.896 15.480 17.847 1.00 98.50 85 VAL A CA 1
ATOM 659 C C . VAL A 1 85 ? -11.521 15.968 17.404 1.00 98.50 85 VAL A C 1
ATOM 661 O O . VAL A 1 85 ? -11.044 17.019 17.848 1.00 98.50 85 VAL A O 1
ATOM 664 N N . GLY A 1 86 ? -10.887 15.203 16.522 1.00 97.56 86 GLY A N 1
ATOM 665 C CA . GLY A 1 86 ? -9.564 15.510 15.999 1.00 97.56 86 GLY A CA 1
ATOM 666 C C . GLY A 1 86 ? -8.802 14.272 15.548 1.00 97.56 86 GLY A C 1
ATOM 667 O O . GLY A 1 86 ? -9.266 13.144 15.685 1.00 97.56 86 GLY A O 1
ATOM 668 N N . THR A 1 87 ? -7.602 14.501 15.029 1.00 96.81 87 THR A N 1
ATOM 669 C CA . THR A 1 87 ? -6.691 13.446 14.587 1.00 96.81 87 THR A CA 1
ATOM 670 C C . THR A 1 87 ? -5.497 13.383 15.527 1.00 96.81 87 THR A C 1
ATOM 672 O O . THR A 1 87 ? -4.858 14.400 15.799 1.00 96.81 87 THR A O 1
ATOM 675 N N . TYR A 1 88 ? -5.198 12.185 16.011 1.00 97.00 88 TYR A N 1
ATOM 676 C CA . TYR A 1 88 ? -4.164 11.910 17.002 1.00 97.00 88 TYR A CA 1
ATOM 677 C C . TYR A 1 88 ? -3.212 10.845 16.473 1.00 97.00 88 TYR A C 1
ATOM 679 O O . TYR A 1 88 ? -3.618 9.989 15.688 1.00 97.00 88 TYR A O 1
ATOM 687 N N . ASP A 1 89 ? -1.954 10.886 16.896 1.00 94.94 89 ASP A N 1
ATOM 688 C CA . ASP A 1 89 ? -0.991 9.863 16.504 1.00 94.94 89 ASP A CA 1
ATOM 689 C C . ASP A 1 89 ? -1.242 8.570 17.283 1.00 94.94 89 ASP A C 1
ATOM 691 O O . ASP A 1 89 ? -1.424 8.584 18.502 1.00 94.94 89 ASP A O 1
ATOM 695 N N . LEU A 1 90 ? -1.229 7.456 16.555 1.00 95.38 90 LEU A N 1
ATOM 696 C CA . LEU A 1 90 ? -1.157 6.109 17.102 1.00 95.38 90 LEU A CA 1
ATOM 697 C C . LEU A 1 90 ? 0.281 5.621 16.945 1.00 95.38 90 LEU A C 1
ATOM 699 O O . LEU A 1 90 ? 0.805 5.584 15.831 1.00 95.38 90 LEU A O 1
ATOM 703 N N . LEU A 1 91 ? 0.923 5.267 18.051 1.00 95.06 91 LEU A N 1
ATOM 704 C CA . LEU A 1 91 ? 2.338 4.919 18.089 1.00 95.06 91 LEU A CA 1
ATOM 705 C C . LEU A 1 91 ? 2.535 3.509 18.637 1.00 95.06 91 LEU A C 1
ATOM 707 O O . LEU A 1 91 ? 1.815 3.086 19.541 1.00 95.06 91 LEU A O 1
ATOM 711 N N . CYS A 1 92 ? 3.556 2.826 18.123 1.00 95.00 92 CYS A N 1
ATOM 712 C CA . CYS A 1 92 ? 4.155 1.686 18.800 1.00 95.00 92 CYS A CA 1
ATOM 713 C C . CYS A 1 92 ? 5.231 2.191 19.772 1.00 95.00 92 CYS A C 1
ATOM 715 O O . CYS A 1 92 ? 6.216 2.781 19.333 1.00 95.00 92 CYS A O 1
ATOM 717 N N . GLU A 1 93 ? 5.060 1.973 21.080 1.00 94.25 93 GLU A N 1
ATOM 718 C CA . GLU A 1 93 ? 6.043 2.335 22.124 1.00 94.25 93 GLU A CA 1
ATOM 719 C C . GLU A 1 93 ? 6.870 1.143 22.640 1.00 94.25 93 GLU A C 1
ATOM 721 O O . GLU A 1 93 ? 7.603 1.263 23.621 1.00 94.25 93 GLU A O 1
ATOM 726 N N . ASN A 1 94 ? 6.799 -0.007 21.968 1.00 92.56 94 ASN A N 1
ATOM 727 C CA . ASN A 1 94 ? 7.647 -1.159 22.255 1.00 92.56 94 ASN A CA 1
ATOM 728 C C . ASN A 1 94 ? 8.551 -1.468 21.056 1.00 92.56 94 ASN A C 1
ATOM 730 O O . ASN A 1 94 ? 8.049 -1.612 19.943 1.00 92.56 94 ASN A O 1
ATOM 734 N N . LEU A 1 95 ? 9.868 -1.603 21.272 1.00 92.56 95 LEU A N 1
ATOM 735 C CA . LEU A 1 95 ? 10.822 -1.903 20.198 1.00 92.56 95 LEU A CA 1
ATOM 736 C C . LEU A 1 95 ? 10.452 -3.225 19.506 1.00 92.56 95 LEU A C 1
ATOM 738 O O . LEU A 1 95 ? 10.710 -4.309 20.028 1.00 92.56 95 LEU A O 1
ATOM 742 N N . CYS A 1 96 ? 9.862 -3.112 18.318 1.00 91.06 96 CYS A N 1
ATOM 743 C CA . CYS A 1 96 ? 9.275 -4.227 17.576 1.00 91.06 96 CYS A CA 1
ATOM 744 C C . CYS A 1 96 ? 10.091 -4.656 16.347 1.00 91.06 96 CYS A C 1
ATOM 746 O O . CYS A 1 96 ? 9.717 -5.584 15.639 1.00 91.06 96 CYS A O 1
ATOM 748 N N . GLY A 1 97 ? 11.218 -3.995 16.076 1.00 88.06 97 GLY A N 1
ATOM 749 C CA . GLY A 1 97 ? 12.101 -4.331 14.961 1.00 88.06 97 GLY A CA 1
ATOM 750 C C . GLY A 1 97 ? 12.842 -3.121 14.401 1.00 88.06 97 GLY A C 1
ATOM 751 O O . GLY A 1 97 ? 12.778 -2.024 14.954 1.00 88.06 97 GLY A O 1
ATOM 752 N N . LEU A 1 98 ? 13.535 -3.324 13.277 1.00 81.75 98 LEU A N 1
ATOM 753 C CA . LEU A 1 98 ? 14.353 -2.294 12.618 1.00 81.75 98 LEU A CA 1
ATOM 754 C C . LEU A 1 98 ? 13.542 -1.047 12.235 1.00 81.75 98 LEU A C 1
ATOM 756 O O . LEU A 1 98 ? 13.994 0.076 12.430 1.00 81.75 98 LEU A O 1
ATOM 760 N N . ALA A 1 99 ? 12.316 -1.244 11.752 1.00 80.44 99 ALA A N 1
ATOM 761 C CA . ALA A 1 99 ? 11.417 -0.168 11.341 1.00 80.44 99 ALA A CA 1
ATOM 762 C C . ALA A 1 99 ? 10.495 0.322 12.476 1.00 80.44 99 ALA A C 1
ATOM 764 O O . ALA A 1 99 ? 9.456 0.921 12.204 1.00 80.44 99 ALA A O 1
ATOM 765 N N . HIS A 1 100 ? 10.849 0.089 13.748 1.00 88.56 100 HIS A N 1
ATOM 766 C CA . HIS A 1 100 ? 10.020 0.468 14.901 1.00 88.56 100 HIS A CA 1
ATOM 767 C C . HIS A 1 100 ? 9.594 1.945 14.871 1.00 88.56 100 HIS A C 1
ATOM 769 O O . HIS A 1 100 ? 8.426 2.263 15.078 1.00 88.56 100 HIS A O 1
ATOM 775 N N . PHE A 1 101 ? 10.510 2.848 14.514 1.00 85.06 101 PHE A N 1
ATOM 776 C CA . PHE A 1 101 ? 10.227 4.284 14.415 1.00 85.06 101 PHE A CA 1
ATOM 777 C C . PHE A 1 101 ? 9.169 4.634 13.350 1.00 85.06 101 PHE A C 1
ATOM 779 O O . PHE A 1 101 ? 8.533 5.687 13.441 1.00 85.06 101 PHE A O 1
ATOM 786 N N . ALA A 1 102 ? 8.981 3.776 12.346 1.00 83.81 102 ALA A N 1
ATOM 787 C CA . ALA A 1 102 ? 8.028 3.962 11.258 1.00 83.81 102 ALA A CA 1
ATOM 788 C C . ALA A 1 102 ? 6.671 3.287 11.529 1.00 83.81 102 ALA A C 1
ATOM 790 O O . ALA A 1 102 ? 5.724 3.525 10.782 1.00 83.81 102 ALA A O 1
ATOM 791 N N . MET A 1 103 ? 6.544 2.485 12.595 1.00 88.88 103 MET A N 1
ATOM 792 C CA . MET A 1 103 ? 5.289 1.830 12.966 1.00 88.88 103 MET A CA 1
ATOM 793 C C . MET A 1 103 ? 4.338 2.820 13.648 1.00 88.88 103 MET A C 1
ATOM 795 O O . MET A 1 103 ? 4.264 2.930 14.874 1.00 88.88 103 MET A O 1
ATOM 799 N N . ARG A 1 104 ? 3.633 3.584 12.816 1.00 89.75 104 ARG A N 1
ATOM 800 C CA . ARG A 1 104 ? 2.746 4.673 13.221 1.00 89.75 104 ARG A CA 1
ATOM 801 C C . ARG A 1 104 ? 1.414 4.552 12.488 1.00 89.75 104 ARG A C 1
ATOM 803 O O . ARG A 1 104 ? 1.346 4.007 11.393 1.00 89.75 104 ARG A O 1
ATOM 810 N N . GLY A 1 105 ? 0.372 5.097 13.089 1.00 91.56 105 GLY A N 1
ATOM 811 C CA . GLY A 1 105 ? -0.946 5.251 12.494 1.00 91.56 105 GLY A CA 1
ATOM 812 C C . GLY A 1 105 ? -1.627 6.498 13.037 1.00 91.56 105 GLY A C 1
ATOM 813 O O . GLY A 1 105 ? -0.992 7.346 13.673 1.00 91.56 105 GLY A O 1
ATOM 814 N N . LYS A 1 106 ? -2.935 6.606 12.822 1.00 93.81 106 LYS A N 1
ATOM 815 C CA . LYS A 1 106 ? -3.744 7.710 13.342 1.00 93.81 106 LYS A CA 1
ATOM 816 C C . LYS A 1 106 ? -4.990 7.196 14.034 1.00 93.81 106 LYS A C 1
ATOM 818 O O . LYS A 1 106 ? -5.600 6.230 13.590 1.00 93.81 106 LYS A O 1
ATOM 823 N N . VAL A 1 107 ? -5.394 7.885 15.093 1.00 96.75 107 VAL A N 1
ATOM 824 C CA . VAL A 1 107 ? -6.753 7.804 15.620 1.00 96.75 107 VAL A CA 1
ATOM 825 C C . VAL A 1 107 ? -7.510 9.044 15.175 1.00 96.75 107 VAL A C 1
ATOM 827 O O . VAL A 1 107 ? -7.110 10.164 15.497 1.00 96.75 107 VAL A O 1
ATOM 830 N N . VAL A 1 108 ? -8.596 8.846 14.437 1.00 97.31 108 VAL A N 1
ATOM 831 C CA . VAL A 1 108 ? -9.492 9.910 13.985 1.00 97.31 108 VAL A CA 1
ATOM 832 C C . VAL A 1 108 ? -10.739 9.859 14.856 1.00 97.31 108 VAL A C 1
ATOM 834 O O . VAL A 1 108 ? -11.484 8.886 14.842 1.00 97.31 108 VAL A O 1
ATOM 837 N N . VAL A 1 109 ? -10.936 10.879 15.683 1.00 98.38 109 VAL A N 1
ATOM 838 C CA . VAL A 1 109 ? -12.132 10.995 16.516 1.00 98.38 109 VAL A CA 1
ATOM 839 C C . VAL A 1 109 ? -13.143 11.832 15.758 1.00 98.38 109 VAL A C 1
ATOM 841 O O . VAL A 1 109 ? -12.927 13.029 15.567 1.00 98.38 109 VAL A O 1
ATOM 844 N N . ASP A 1 110 ? -14.228 11.191 15.351 1.00 98.38 110 ASP A N 1
ATOM 845 C CA . ASP A 1 110 ? -15.276 11.755 14.514 1.00 98.38 110 ASP A CA 1
ATOM 846 C C . ASP A 1 110 ? -16.522 12.115 15.328 1.00 98.38 110 ASP A C 1
ATOM 848 O O . ASP A 1 110 ? -16.822 11.529 16.373 1.00 98.38 110 ASP A O 1
ATOM 852 N N . GLU A 1 111 ? -17.301 13.056 14.798 1.00 98.38 111 GLU A N 1
ATOM 853 C CA . GLU A 1 111 ? -18.701 13.206 15.191 1.00 98.38 111 GLU A CA 1
ATOM 854 C C . GLU A 1 111 ? -19.483 11.935 14.830 1.00 98.38 111 GLU A C 1
ATOM 856 O O . GLU A 1 111 ? -19.205 11.295 13.815 1.00 98.38 111 GLU A O 1
ATOM 861 N N . GLU A 1 112 ? -20.500 11.580 15.621 1.00 96.69 112 GLU A N 1
ATOM 862 C CA . GLU A 1 112 ? -21.237 10.315 15.457 1.00 96.69 112 GLU A CA 1
ATOM 863 C C . GLU A 1 112 ? -21.757 10.115 14.023 1.00 96.69 112 GLU A C 1
ATOM 865 O O . GLU A 1 112 ? -21.597 9.044 13.448 1.00 96.69 112 GLU A O 1
ATOM 870 N N . SER A 1 113 ? -22.334 11.148 13.401 1.00 97.38 113 SER A N 1
ATOM 871 C CA . SER A 1 113 ? -22.849 11.049 12.029 1.00 97.38 113 SER A CA 1
ATOM 872 C C . SER A 1 113 ? -21.748 10.796 10.995 1.00 97.38 113 SER A C 1
ATOM 874 O O . SER A 1 113 ? -21.961 10.023 10.060 1.00 97.38 113 SER A O 1
ATOM 876 N N . ALA A 1 114 ? -20.574 11.407 11.168 1.00 97.44 114 ALA A N 1
ATOM 877 C CA . ALA A 1 114 ? -19.421 11.204 10.298 1.00 97.44 114 ALA A CA 1
ATOM 878 C C . ALA A 1 114 ? -18.826 9.801 10.485 1.00 97.44 114 ALA A C 1
ATOM 880 O O . ALA A 1 114 ? -18.558 9.121 9.495 1.00 97.44 114 ALA A O 1
ATOM 881 N N . PHE A 1 115 ? -18.719 9.334 11.733 1.00 97.44 115 PHE A N 1
ATOM 882 C CA . PHE A 1 115 ? -18.288 7.973 12.046 1.00 97.44 115 PHE A CA 1
ATOM 883 C C . PHE A 1 115 ? -19.204 6.927 11.400 1.00 97.44 115 PHE A C 1
ATOM 885 O O . PHE A 1 115 ? -18.718 6.014 10.740 1.00 97.44 115 PHE A O 1
ATOM 892 N N . GLN A 1 116 ? -20.528 7.070 11.531 1.00 97.00 116 GLN A N 1
ATOM 893 C CA . GLN A 1 116 ? -21.480 6.126 10.931 1.00 97.00 116 GLN A CA 1
ATOM 894 C C . GLN A 1 116 ? -21.423 6.142 9.398 1.00 97.00 116 GLN A C 1
ATOM 896 O O . GLN A 1 116 ? -21.479 5.085 8.769 1.00 97.00 116 GLN A O 1
ATOM 901 N N . ALA A 1 117 ? -21.267 7.323 8.791 1.00 96.56 117 ALA A N 1
ATOM 902 C CA . ALA A 1 117 ? -21.095 7.443 7.346 1.00 96.56 117 ALA A CA 1
ATOM 903 C C . ALA A 1 117 ? -19.812 6.748 6.867 1.00 96.56 117 ALA A C 1
ATOM 905 O O . ALA A 1 117 ? -19.849 6.026 5.874 1.00 96.56 117 ALA A O 1
ATOM 906 N N . TRP A 1 118 ? -18.699 6.920 7.585 1.00 94.62 118 TRP A N 1
ATOM 907 C CA . TRP A 1 118 ? -17.447 6.219 7.308 1.00 94.62 118 TRP A CA 1
ATOM 908 C C . TRP A 1 118 ? -17.593 4.704 7.491 1.00 94.62 118 TRP A C 1
ATOM 910 O O . TRP A 1 118 ? -17.240 3.943 6.589 1.00 94.62 118 TRP A O 1
ATOM 920 N N . LEU A 1 119 ? -18.172 4.258 8.608 1.00 95.31 119 LEU A N 1
ATOM 921 C CA . LEU A 1 119 ? -18.329 2.842 8.941 1.00 95.31 119 LEU A CA 1
ATOM 922 C C . LEU A 1 119 ? -19.159 2.101 7.882 1.00 95.31 119 LEU A C 1
ATOM 924 O O . LEU A 1 119 ? -18.817 0.983 7.509 1.00 95.31 119 LEU A O 1
ATOM 928 N N . ALA A 1 120 ? -20.195 2.745 7.335 1.00 94.75 120 ALA A N 1
ATOM 929 C CA . ALA A 1 120 ? -21.045 2.185 6.282 1.00 94.75 120 ALA A CA 1
ATOM 930 C C . ALA A 1 120 ? -20.315 1.924 4.949 1.00 94.75 120 ALA A C 1
ATOM 932 O O . ALA A 1 120 ? -20.836 1.203 4.100 1.00 94.75 120 ALA A O 1
ATOM 933 N N . THR A 1 121 ? -19.124 2.498 4.749 1.00 90.88 121 THR A N 1
ATOM 934 C CA . THR A 1 121 ? -18.298 2.250 3.552 1.00 90.88 121 THR A CA 1
ATOM 935 C C . THR A 1 121 ? -17.380 1.035 3.685 1.00 90.88 121 THR A C 1
ATOM 937 O O . THR A 1 121 ? -16.768 0.620 2.702 1.00 90.88 121 THR A O 1
ATOM 940 N N . GLN A 1 122 ? -17.263 0.468 4.886 1.00 92.25 122 GLN A N 1
ATOM 941 C CA . GLN A 1 122 ? -16.316 -0.599 5.184 1.00 92.25 122 GLN A CA 1
ATOM 942 C C . GLN A 1 122 ? -16.953 -1.980 4.954 1.00 92.25 122 GLN A C 1
ATOM 944 O O . GLN A 1 122 ? -18.117 -2.194 5.304 1.00 92.25 122 GLN A O 1
ATOM 949 N N . PRO A 1 123 ? -16.219 -2.944 4.373 1.00 92.06 123 PRO A N 1
ATOM 950 C CA . PRO A 1 123 ? -16.747 -4.280 4.138 1.00 92.06 123 PRO A CA 1
ATOM 951 C C . PRO A 1 123 ? -16.824 -5.079 5.442 1.00 92.06 123 PRO A C 1
ATOM 953 O O . PRO A 1 123 ? -15.990 -4.929 6.335 1.00 92.06 123 PRO A O 1
ATOM 956 N N . THR A 1 124 ? -17.781 -6.000 5.529 1.00 94.12 124 THR A N 1
ATOM 957 C CA . THR A 1 124 ? -17.790 -7.020 6.586 1.00 94.12 124 THR A CA 1
ATOM 958 C C . THR A 1 124 ? -16.904 -8.210 6.216 1.00 94.12 124 THR A C 1
ATOM 960 O O . THR A 1 124 ? -16.588 -8.431 5.042 1.00 94.12 124 THR A O 1
ATOM 963 N N . PHE A 1 125 ? -16.545 -9.043 7.191 1.00 93.19 125 PHE A N 1
ATOM 964 C CA . PHE A 1 125 ? -15.802 -10.278 6.935 1.00 93.19 125 PHE A CA 1
ATOM 965 C C . PHE A 1 125 ? -16.578 -11.283 6.072 1.00 93.19 125 PHE A C 1
ATOM 967 O O . PHE A 1 125 ? -15.992 -12.038 5.294 1.00 93.19 125 PHE A O 1
ATOM 974 N N . ALA A 1 126 ? -17.909 -11.316 6.178 1.00 91.81 126 ALA A N 1
ATOM 975 C CA . ALA A 1 126 ? -18.729 -12.107 5.264 1.00 91.81 126 ALA A CA 1
ATOM 976 C C . ALA A 1 126 ? -18.652 -11.566 3.829 1.00 91.81 126 ALA A C 1
ATOM 978 O O . ALA A 1 126 ? -18.535 -12.351 2.888 1.00 91.81 126 ALA A O 1
ATOM 979 N N . HIS A 1 127 ? -18.664 -10.239 3.656 1.00 89.12 127 HIS A N 1
ATOM 980 C CA . HIS A 1 127 ? -18.500 -9.616 2.344 1.00 89.12 127 HIS A CA 1
ATOM 981 C C . HIS A 1 127 ? -17.138 -9.967 1.733 1.00 89.12 127 HIS A C 1
ATOM 983 O O . HIS A 1 127 ? -17.076 -10.352 0.566 1.00 89.12 127 HIS A O 1
ATOM 989 N N . SER A 1 128 ? -16.049 -9.895 2.509 1.00 86.12 128 SER A N 1
ATOM 990 C CA . SER A 1 128 ? -14.712 -10.225 1.998 1.00 86.12 128 SER A CA 1
ATOM 991 C C . SER A 1 128 ? -14.591 -11.693 1.575 1.00 86.12 128 SER A C 1
ATOM 993 O O . SER A 1 128 ? -13.939 -11.981 0.577 1.00 86.12 128 SER A O 1
ATOM 995 N N . GLN A 1 129 ? -15.260 -12.614 2.278 1.00 84.38 129 GLN A N 1
ATOM 996 C CA . GLN A 1 129 ? -15.314 -14.036 1.912 1.00 84.38 129 GLN A CA 1
ATOM 997 C C . GLN A 1 129 ? -16.188 -14.320 0.684 1.00 84.38 129 GLN A C 1
ATOM 999 O O . GLN A 1 129 ? -15.958 -15.300 -0.019 1.00 84.38 129 GLN A O 1
ATOM 1004 N N . ALA A 1 130 ? -17.194 -13.484 0.421 1.00 85.00 130 ALA A N 1
ATOM 1005 C CA . ALA A 1 130 ? -18.069 -13.629 -0.739 1.00 85.00 130 ALA A CA 1
ATOM 1006 C C . ALA A 1 130 ? -17.429 -13.127 -2.046 1.00 85.00 130 ALA A C 1
ATOM 1008 O O . ALA A 1 130 ? -17.959 -13.397 -3.129 1.00 85.00 130 ALA A O 1
ATOM 1009 N N . ARG A 1 131 ? -16.301 -12.403 -1.968 1.00 79.38 131 ARG A N 1
ATOM 1010 C CA . ARG A 1 131 ? -15.579 -11.919 -3.146 1.00 79.38 131 ARG A CA 1
ATOM 1011 C C . ARG A 1 131 ? -15.052 -13.115 -3.937 1.00 79.38 131 ARG A C 1
ATOM 1013 O O . ARG A 1 131 ? -14.219 -13.881 -3.460 1.00 79.38 131 ARG A O 1
ATOM 1020 N N . LYS A 1 132 ? -15.559 -13.281 -5.158 1.00 81.25 132 LYS A N 1
ATOM 1021 C CA . LYS A 1 132 ? -15.098 -14.340 -6.058 1.00 81.25 132 LYS A CA 1
ATOM 1022 C C . LYS A 1 132 ? -13.662 -14.049 -6.511 1.00 81.25 132 LYS A C 1
ATOM 1024 O O . LYS A 1 132 ? -13.354 -12.882 -6.768 1.00 81.25 132 LYS A O 1
ATOM 1029 N N . PRO A 1 133 ? -12.812 -15.081 -6.658 1.00 84.62 133 PRO A N 1
ATOM 1030 C CA . PRO A 1 133 ? -11.542 -14.941 -7.358 1.00 84.62 133 PRO A CA 1
ATOM 1031 C C . PRO A 1 133 ? -11.760 -14.378 -8.766 1.00 84.62 133 PRO A C 1
ATOM 1033 O O . PRO A 1 133 ? -12.796 -14.638 -9.385 1.00 84.62 133 PRO A O 1
ATOM 1036 N N . GLY A 1 134 ? -10.790 -13.617 -9.267 1.00 91.19 134 GLY A N 1
ATOM 1037 C CA . GLY A 1 134 ? -10.840 -13.104 -10.633 1.00 91.19 134 GLY A CA 1
ATOM 1038 C C . GLY A 1 134 ? -10.763 -14.218 -11.681 1.00 91.19 134 GLY A C 1
ATOM 1039 O O . GLY A 1 134 ? -10.069 -15.217 -11.500 1.00 91.19 134 GLY A O 1
ATOM 1040 N N . ASP A 1 135 ? -11.455 -14.022 -12.800 1.00 95.75 135 ASP A N 1
ATOM 1041 C CA . ASP A 1 135 ? -11.381 -14.875 -13.984 1.00 95.75 135 ASP A CA 1
ATOM 1042 C C . ASP A 1 135 ? -10.419 -14.260 -15.012 1.00 95.75 135 ASP A C 1
ATOM 1044 O O . ASP A 1 135 ? -10.719 -13.250 -15.658 1.00 95.75 135 ASP A O 1
ATOM 1048 N N . ALA A 1 136 ? -9.256 -14.893 -15.181 1.00 96.69 136 ALA A N 1
ATOM 1049 C CA . ALA A 1 136 ? -8.238 -14.460 -16.133 1.00 96.69 136 ALA A CA 1
ATOM 1050 C C . ALA A 1 136 ? -8.745 -14.471 -17.588 1.00 96.69 136 ALA A C 1
ATOM 1052 O O . ALA A 1 136 ? -8.413 -13.573 -18.363 1.00 96.69 136 ALA A O 1
ATOM 1053 N N . ALA A 1 137 ? -9.580 -15.440 -17.977 1.00 96.94 137 ALA A N 1
ATOM 1054 C CA . ALA A 1 137 ? -10.112 -15.504 -19.337 1.00 96.94 137 ALA A CA 1
ATOM 1055 C C . ALA A 1 137 ? -11.036 -14.311 -19.620 1.00 96.94 137 ALA A C 1
ATOM 1057 O O . ALA A 1 137 ? -10.940 -13.696 -20.684 1.00 96.94 137 ALA A O 1
ATOM 1058 N N . ALA A 1 138 ? -11.865 -13.934 -18.643 1.00 96.00 138 ALA A N 1
ATOM 1059 C CA . ALA A 1 138 ? -12.701 -12.738 -18.721 1.00 96.00 138 ALA A CA 1
ATOM 1060 C C . ALA A 1 138 ? -11.875 -11.436 -18.697 1.00 96.00 138 ALA A C 1
ATOM 1062 O O . ALA A 1 138 ? -12.236 -10.459 -19.353 1.00 96.00 138 ALA A O 1
ATOM 1063 N N . GLY A 1 139 ? -10.748 -11.416 -17.978 1.00 96.25 139 GLY A N 1
ATOM 1064 C CA . GLY A 1 139 ? -9.855 -10.257 -17.876 1.00 96.25 139 GLY A CA 1
ATOM 1065 C C . GLY A 1 139 ? -9.059 -9.942 -19.141 1.00 96.25 139 GLY A C 1
ATOM 1066 O O . GLY A 1 139 ? -8.673 -8.790 -19.354 1.00 96.25 139 GLY A O 1
ATOM 1067 N N . LYS A 1 140 ? -8.846 -10.941 -20.006 1.00 96.75 140 LYS A N 1
ATOM 1068 C CA . LYS A 1 140 ? -8.022 -10.827 -21.217 1.00 96.75 140 LYS A CA 1
ATOM 1069 C C . LYS A 1 140 ? -8.459 -9.697 -22.151 1.00 96.75 140 LYS A C 1
ATOM 1071 O O . LYS A 1 140 ? -7.613 -8.988 -22.690 1.00 96.75 140 LYS A O 1
ATOM 1076 N N . ALA A 1 141 ? -9.767 -9.527 -22.354 1.00 94.62 141 ALA A N 1
ATOM 1077 C CA . ALA A 1 141 ? -10.293 -8.490 -23.242 1.00 94.62 141 ALA A CA 1
ATOM 1078 C C . ALA A 1 141 ? -9.999 -7.083 -22.700 1.00 94.62 141 ALA A C 1
ATOM 1080 O O . ALA A 1 141 ? -9.518 -6.225 -23.435 1.00 94.62 141 ALA A O 1
ATOM 1081 N N . THR A 1 142 ? -10.215 -6.870 -21.400 1.00 95.38 142 THR A N 1
ATOM 1082 C CA . THR A 1 142 ? -9.915 -5.606 -20.714 1.00 95.38 142 THR A CA 1
ATOM 1083 C C . THR A 1 142 ? -8.419 -5.295 -20.732 1.00 95.38 142 THR A C 1
ATOM 1085 O O . THR A 1 142 ? -8.023 -4.149 -20.945 1.00 95.38 142 THR A O 1
ATOM 1088 N N . TYR A 1 143 ? -7.573 -6.317 -20.568 1.00 97.75 143 TYR A N 1
ATOM 1089 C CA . TYR A 1 143 ? -6.123 -6.148 -20.579 1.00 97.75 143 TYR A CA 1
ATOM 1090 C C . TYR A 1 143 ? -5.578 -5.593 -21.902 1.00 97.75 143 TYR A C 1
ATOM 1092 O O . TYR A 1 143 ? -4.554 -4.914 -21.894 1.00 97.75 143 TYR A O 1
ATOM 1100 N N . ALA A 1 144 ? -6.258 -5.806 -23.034 1.00 95.94 144 ALA A N 1
ATOM 1101 C CA . ALA A 1 144 ? -5.818 -5.272 -24.325 1.00 95.94 144 ALA A CA 1
ATOM 1102 C C . ALA A 1 144 ? -5.618 -3.741 -24.300 1.00 95.94 144 ALA A C 1
ATOM 1104 O O . ALA A 1 144 ? -4.696 -3.232 -24.936 1.00 95.94 144 ALA A O 1
ATOM 1105 N N . SER A 1 145 ? -6.422 -3.009 -23.519 1.00 95.62 145 SER A N 1
ATOM 1106 C CA . SER A 1 145 ? -6.234 -1.568 -23.303 1.00 95.62 145 SER A CA 1
ATOM 1107 C C . SER A 1 145 ? -5.000 -1.259 -22.449 1.00 95.62 145 SER A C 1
ATOM 1109 O O . SER A 1 145 ? -4.292 -0.292 -22.716 1.00 95.62 145 SER A O 1
ATOM 1111 N N . CYS A 1 146 ? -4.705 -2.091 -21.447 1.00 97.69 146 CYS A N 1
ATOM 1112 C CA . CYS A 1 146 ? -3.525 -1.953 -20.591 1.00 97.69 146 CYS A CA 1
ATOM 1113 C C . CYS A 1 146 ? -2.227 -2.239 -21.363 1.00 97.69 146 CYS A C 1
ATOM 1115 O O . CYS A 1 146 ? -1.227 -1.545 -21.170 1.00 97.69 146 CYS A O 1
ATOM 1117 N N . ALA A 1 147 ? -2.257 -3.234 -22.254 1.00 97.88 147 ALA A N 1
ATOM 1118 C CA . ALA A 1 147 ? -1.104 -3.709 -23.013 1.00 97.88 147 ALA A CA 1
ATOM 1119 C C . ALA A 1 147 ? -0.487 -2.637 -23.923 1.00 97.88 147 ALA A C 1
ATOM 1121 O O . ALA A 1 147 ? 0.718 -2.655 -24.167 1.00 97.88 147 ALA A O 1
ATOM 1122 N N . ALA A 1 148 ? -1.286 -1.664 -24.375 1.00 96.50 148 ALA A N 1
ATOM 1123 C CA . ALA A 1 148 ? -0.813 -0.549 -25.197 1.00 96.50 148 ALA A CA 1
ATOM 1124 C C . ALA A 1 148 ? 0.318 0.254 -24.527 1.00 96.50 148 ALA A C 1
ATOM 1126 O O . ALA A 1 148 ? 1.196 0.774 -25.214 1.00 96.50 148 ALA A O 1
ATOM 1127 N N . CYS A 1 149 ? 0.315 0.324 -23.192 1.00 98.06 149 CYS A N 1
ATOM 1128 C CA . CYS A 1 149 ? 1.358 0.995 -22.420 1.00 98.06 149 CYS A CA 1
ATOM 1129 C C . CYS A 1 149 ? 2.205 0.012 -21.611 1.00 98.06 149 CYS A C 1
ATOM 1131 O O . CYS A 1 149 ? 3.418 0.160 -21.552 1.00 98.06 149 CYS A O 1
ATOM 1133 N N . HIS A 1 150 ? 1.597 -0.996 -20.989 1.00 98.38 150 HIS A N 1
ATOM 1134 C CA . HIS A 1 150 ? 2.311 -1.925 -20.111 1.00 98.38 150 HIS A CA 1
ATOM 1135 C C . HIS A 1 150 ? 2.993 -3.087 -20.846 1.00 98.38 150 HIS A C 1
ATOM 1137 O O . HIS A 1 150 ? 3.636 -3.897 -20.186 1.00 98.38 150 HIS A O 1
ATOM 1143 N N . GLY A 1 151 ? 2.888 -3.157 -22.175 1.00 97.69 151 GLY A N 1
ATOM 1144 C CA . GLY A 1 151 ? 3.442 -4.248 -22.976 1.00 97.69 151 GLY A CA 1
ATOM 1145 C C . GLY A 1 151 ? 2.497 -5.445 -23.068 1.00 97.69 151 GLY A C 1
ATOM 1146 O O . GLY A 1 151 ? 1.527 -5.541 -22.319 1.00 97.69 151 GLY A O 1
ATOM 1147 N N . ALA A 1 152 ? 2.746 -6.348 -24.016 1.00 96.75 152 ALA A N 1
ATOM 1148 C CA . ALA A 1 152 ? 1.865 -7.495 -24.261 1.00 96.75 152 ALA A CA 1
ATOM 1149 C C . ALA A 1 152 ? 1.951 -8.557 -23.152 1.00 96.75 152 ALA A C 1
ATOM 1151 O O . ALA A 1 152 ? 0.971 -9.259 -22.896 1.00 96.75 152 ALA A O 1
ATOM 1152 N N . ASN A 1 153 ? 3.108 -8.635 -22.492 1.00 96.94 153 ASN A N 1
ATOM 1153 C CA . ASN A 1 153 ? 3.401 -9.523 -21.374 1.00 96.94 153 ASN A CA 1
ATOM 1154 C C . ASN A 1 153 ? 3.444 -8.763 -20.040 1.00 96.94 153 ASN A C 1
ATOM 1156 O O . ASN A 1 153 ? 3.833 -9.331 -19.026 1.00 96.94 153 ASN A O 1
ATOM 1160 N N . GLY A 1 154 ? 3.041 -7.489 -20.004 1.00 98.00 154 GLY A N 1
ATOM 1161 C CA . GLY A 1 154 ? 3.072 -6.676 -18.791 1.00 98.00 154 GLY A CA 1
ATOM 1162 C C . GLY A 1 154 ? 4.486 -6.283 -18.362 1.00 98.00 154 GLY A C 1
ATOM 1163 O O . GLY A 1 154 ? 4.680 -5.973 -17.187 1.00 98.00 154 GLY A O 1
ATOM 1164 N N . GLU A 1 155 ? 5.447 -6.308 -19.286 1.00 97.12 155 GLU A N 1
ATOM 1165 C CA . GLU A 1 155 ? 6.880 -6.049 -19.111 1.00 97.12 155 GLU A CA 1
ATOM 1166 C C . GLU A 1 155 ? 7.241 -4.563 -18.914 1.00 97.12 155 GLU A C 1
ATOM 1168 O O . GLU A 1 155 ? 8.355 -4.230 -18.502 1.00 97.12 155 GLU A O 1
ATOM 1173 N N . GLY A 1 156 ? 6.286 -3.667 -19.161 1.00 97.38 156 GLY A N 1
ATOM 1174 C CA . GLY A 1 156 ? 6.479 -2.223 -19.114 1.00 97.38 156 GLY A CA 1
ATOM 1175 C C . GLY A 1 156 ? 7.066 -1.648 -20.404 1.00 97.38 156 GLY A C 1
ATOM 1176 O O . GLY A 1 156 ? 7.656 -2.334 -21.231 1.00 97.38 156 GLY A O 1
ATOM 1177 N N . ASN A 1 157 ? 6.909 -0.340 -20.576 1.00 96.56 157 ASN A N 1
ATOM 1178 C CA . ASN A 1 157 ? 7.407 0.400 -21.724 1.00 96.56 157 ASN A CA 1
ATOM 1179 C C . ASN A 1 157 ? 7.991 1.742 -21.267 1.00 96.56 157 ASN A C 1
ATOM 1181 O O . ASN A 1 157 ? 7.266 2.675 -20.901 1.00 96.56 157 ASN A O 1
ATOM 1185 N N . ALA A 1 158 ? 9.320 1.842 -21.324 1.00 95.50 158 ALA A N 1
ATOM 1186 C CA . ALA A 1 158 ? 10.057 3.038 -20.926 1.00 95.50 158 ALA A CA 1
ATOM 1187 C C . ALA A 1 158 ? 9.699 4.266 -21.783 1.00 95.50 158 ALA A C 1
ATOM 1189 O O . ALA A 1 158 ? 9.625 5.373 -21.254 1.00 95.50 158 ALA A O 1
ATOM 1190 N N . ALA A 1 159 ? 9.400 4.086 -23.077 1.00 95.00 159 ALA A N 1
ATOM 1191 C CA . ALA A 1 159 ? 9.099 5.192 -23.990 1.00 95.00 159 ALA A CA 1
ATOM 1192 C C . ALA A 1 159 ? 7.818 5.949 -23.601 1.00 95.00 159 ALA A C 1
ATOM 1194 O O . ALA A 1 159 ? 7.724 7.158 -23.800 1.00 95.00 159 ALA A O 1
ATOM 1195 N N . VAL A 1 160 ? 6.851 5.248 -23.003 1.00 95.31 160 VAL A N 1
ATOM 1196 C CA . VAL A 1 160 ? 5.602 5.837 -22.493 1.00 95.31 160 VAL A CA 1
ATOM 1197 C C . VAL A 1 160 ? 5.537 5.845 -20.969 1.00 95.31 160 VAL A C 1
ATOM 1199 O O . VAL A 1 160 ? 4.488 6.127 -20.394 1.00 95.31 160 VAL A O 1
ATOM 1202 N N . ASN A 1 161 ? 6.668 5.604 -20.294 1.00 95.56 161 ASN A N 1
ATOM 1203 C CA . ASN A 1 161 ? 6.789 5.759 -18.848 1.00 95.56 161 ASN A CA 1
ATOM 1204 C C . ASN A 1 161 ? 5.849 4.842 -18.025 1.00 95.56 161 ASN A C 1
ATOM 1206 O O . ASN A 1 161 ? 5.516 5.156 -16.870 1.00 95.56 161 ASN A O 1
ATOM 1210 N N . ALA A 1 162 ? 5.456 3.700 -18.601 1.00 97.56 162 ALA A N 1
ATOM 1211 C CA . ALA A 1 162 ? 4.552 2.715 -18.011 1.00 97.56 162 ALA A CA 1
ATOM 1212 C C . ALA A 1 162 ? 5.335 1.506 -17.466 1.00 97.56 162 ALA A C 1
ATOM 1214 O O . ALA A 1 162 ? 6.082 0.883 -18.217 1.00 97.56 162 ALA A O 1
ATOM 1215 N N . PRO A 1 163 ? 5.232 1.183 -16.167 1.00 97.81 163 PRO A N 1
ATOM 1216 C CA . PRO A 1 163 ? 6.063 0.154 -15.546 1.00 97.81 163 PRO A CA 1
ATOM 1217 C C . PRO A 1 163 ? 5.611 -1.264 -15.872 1.00 97.81 163 PRO A C 1
ATOM 1219 O O . PRO A 1 163 ? 4.472 -1.489 -16.286 1.00 97.81 163 PRO A O 1
ATOM 1222 N N . LYS A 1 164 ? 6.471 -2.224 -15.553 1.00 98.19 164 LYS A N 1
ATOM 1223 C CA . LYS A 1 164 ? 6.145 -3.636 -15.461 1.00 98.19 164 LYS A CA 1
ATOM 1224 C C . LYS A 1 164 ? 5.072 -3.849 -14.400 1.00 98.19 164 LYS A C 1
ATOM 1226 O O . LYS A 1 164 ? 5.171 -3.348 -13.274 1.00 98.19 164 LYS A O 1
ATOM 1231 N N . ILE A 1 165 ? 4.058 -4.619 -14.763 1.00 98.38 165 ILE A N 1
ATOM 1232 C CA . ILE A 1 165 ? 2.965 -5.032 -13.875 1.00 98.38 165 ILE A CA 1
ATOM 1233 C C . ILE A 1 165 ? 2.866 -6.552 -13.735 1.00 98.38 165 ILE A C 1
ATOM 1235 O O . ILE A 1 165 ? 2.296 -7.014 -12.749 1.00 98.38 165 ILE A O 1
ATOM 1239 N N . ALA A 1 166 ? 3.451 -7.319 -14.661 1.00 98.19 166 ALA A N 1
ATOM 1240 C CA . ALA A 1 166 ? 3.568 -8.766 -14.520 1.00 98.19 166 ALA A CA 1
ATOM 1241 C C . ALA A 1 166 ? 4.432 -9.139 -13.305 1.00 98.19 166 ALA A C 1
ATOM 1243 O O . ALA A 1 166 ? 5.374 -8.424 -12.950 1.00 98.19 166 ALA A O 1
ATOM 1244 N N . GLY A 1 167 ? 4.079 -10.243 -12.644 1.00 96.06 167 GLY A N 1
ATOM 1245 C CA . GLY A 1 167 ? 4.781 -10.732 -11.454 1.00 96.06 167 GLY A CA 1
ATOM 1246 C C . GLY A 1 167 ? 4.553 -9.922 -10.173 1.00 96.06 167 GLY A C 1
ATOM 1247 O O . GLY A 1 167 ? 5.203 -10.198 -9.164 1.00 96.06 167 GLY A O 1
ATOM 1248 N N . GLN A 1 168 ? 3.667 -8.921 -10.190 1.00 97.31 168 GLN A N 1
ATOM 1249 C CA . GLN A 1 168 ? 3.294 -8.143 -9.010 1.00 97.31 168 GLN A CA 1
ATOM 1250 C C . GLN A 1 168 ? 2.117 -8.785 -8.259 1.00 97.31 168 GLN A C 1
ATOM 1252 O O . GLN A 1 168 ? 1.278 -9.459 -8.850 1.00 97.31 168 GLN A O 1
ATOM 1257 N N . ALA A 1 169 ? 2.034 -8.555 -6.948 1.00 95.00 169 ALA A N 1
ATOM 1258 C CA . ALA A 1 169 ? 0.994 -9.148 -6.117 1.00 95.00 169 ALA A CA 1
ATOM 1259 C C . ALA A 1 169 ? -0.409 -8.586 -6.426 1.00 95.00 169 ALA A C 1
ATOM 1261 O O . ALA A 1 169 ? -0.581 -7.375 -6.605 1.00 95.00 169 ALA A O 1
ATOM 1262 N N . GLU A 1 170 ? -1.424 -9.462 -6.409 1.00 93.44 170 GLU A N 1
ATOM 1263 C CA . GLU A 1 170 ? -2.828 -9.120 -6.700 1.00 93.44 170 GLU A CA 1
ATOM 1264 C C . GLU A 1 170 ? -3.334 -7.980 -5.807 1.00 93.44 170 GLU A C 1
ATOM 1266 O O . GLU A 1 170 ? -3.868 -6.985 -6.302 1.00 93.44 170 GLU A O 1
ATOM 1271 N N . TRP A 1 171 ? -3.107 -8.088 -4.494 1.00 91.00 171 TRP A N 1
ATOM 1272 C CA . TRP A 1 171 ? -3.546 -7.090 -3.517 1.00 91.00 171 TRP A CA 1
ATOM 1273 C C . TRP A 1 171 ? -2.943 -5.706 -3.797 1.00 91.00 171 TRP A C 1
ATOM 1275 O O . TRP A 1 171 ? -3.600 -4.678 -3.607 1.00 91.00 171 TRP A O 1
ATOM 1285 N N . TYR A 1 172 ? -1.699 -5.660 -4.283 1.00 95.94 172 TYR A N 1
ATOM 1286 C CA . TYR A 1 172 ? -1.039 -4.402 -4.593 1.00 95.94 172 TYR A CA 1
ATOM 1287 C C . TYR A 1 172 ? -1.593 -3.797 -5.879 1.00 95.94 172 TYR A C 1
ATOM 1289 O O . TYR A 1 172 ? -1.846 -2.592 -5.907 1.00 95.94 172 TYR A O 1
ATOM 1297 N N . LEU A 1 173 ? -1.819 -4.608 -6.916 1.00 97.12 173 LEU A N 1
ATOM 1298 C CA . LEU A 1 173 ? -2.437 -4.158 -8.165 1.00 97.12 173 LEU A CA 1
ATOM 1299 C C . LEU A 1 173 ? -3.856 -3.619 -7.924 1.00 97.12 173 LEU A C 1
ATOM 1301 O O . LEU A 1 173 ? -4.156 -2.510 -8.369 1.00 97.12 173 LEU A O 1
ATOM 1305 N N . ASP A 1 174 ? -4.687 -4.329 -7.149 1.00 94.56 174 ASP A N 1
ATOM 1306 C CA . ASP A 1 174 ? -6.034 -3.879 -6.751 1.00 94.56 174 ASP A CA 1
ATOM 1307 C C . ASP A 1 174 ? -5.964 -2.528 -6.032 1.00 94.56 174 ASP A C 1
ATOM 1309 O O . ASP A 1 174 ? -6.659 -1.583 -6.415 1.00 94.56 174 ASP A O 1
ATOM 1313 N N . ARG A 1 175 ? -5.054 -2.394 -5.057 1.00 93.62 175 ARG A N 1
ATOM 1314 C CA . ARG A 1 175 ? -4.829 -1.135 -4.336 1.00 93.62 175 ARG A CA 1
ATOM 1315 C C . ARG A 1 175 ? -4.372 -0.007 -5.258 1.00 93.62 175 ARG A C 1
ATOM 1317 O O . ARG A 1 175 ? -4.864 1.109 -5.134 1.00 93.62 175 ARG A O 1
ATOM 1324 N N . GLN A 1 176 ? -3.429 -0.254 -6.168 1.00 96.94 176 GLN A N 1
ATOM 1325 C CA . GLN A 1 176 ? -2.935 0.796 -7.065 1.00 96.94 176 GLN A CA 1
ATOM 1326 C C . GLN A 1 176 ? -4.013 1.269 -8.038 1.00 96.94 176 GLN A C 1
ATOM 1328 O O . GLN A 1 176 ? -4.139 2.474 -8.238 1.00 96.94 176 GLN A O 1
ATOM 1333 N N . LEU A 1 177 ? -4.806 0.355 -8.603 1.00 97.06 177 LEU A N 1
ATOM 1334 C CA . LEU A 1 177 ? -5.930 0.716 -9.468 1.00 97.06 177 LEU A CA 1
ATOM 1335 C C . LEU A 1 177 ? -6.974 1.531 -8.696 1.00 97.06 177 LEU A C 1
ATOM 1337 O O . LEU A 1 177 ? -7.384 2.587 -9.170 1.00 97.06 177 LEU A O 1
ATOM 1341 N N . LYS A 1 178 ? -7.325 1.128 -7.469 1.00 94.44 178 LYS A N 1
ATOM 1342 C CA . LYS A 1 178 ? -8.204 1.924 -6.598 1.00 94.44 178 LYS A CA 1
ATOM 1343 C C . LYS A 1 178 ? -7.637 3.315 -6.318 1.00 94.44 178 LYS A C 1
ATOM 1345 O O . LYS A 1 178 ? -8.363 4.291 -6.470 1.00 94.44 178 LYS A O 1
ATOM 1350 N N . ASN A 1 179 ? -6.350 3.420 -5.983 1.00 95.06 179 ASN A N 1
ATOM 1351 C CA . ASN A 1 179 ? -5.701 4.707 -5.727 1.00 95.06 179 ASN A CA 1
ATOM 1352 C C . ASN A 1 179 ? -5.685 5.602 -6.974 1.00 95.06 179 ASN A C 1
ATOM 1354 O O . ASN A 1 179 ? -5.882 6.805 -6.854 1.00 95.06 179 ASN A O 1
ATOM 1358 N N . PHE A 1 180 ? -5.470 5.059 -8.172 1.00 96.56 180 PHE A N 1
ATOM 1359 C CA . PHE A 1 180 ? -5.568 5.857 -9.398 1.00 96.56 180 PHE A CA 1
ATOM 1360 C C . PHE A 1 180 ? -7.004 6.309 -9.681 1.00 96.56 180 PHE A C 1
ATOM 1362 O O . PHE A 1 180 ? -7.213 7.466 -10.036 1.00 96.56 180 PHE A O 1
ATOM 1369 N N . ALA A 1 181 ? -7.993 5.432 -9.489 1.00 94.38 181 ALA A N 1
ATOM 1370 C CA . ALA A 1 181 ? -9.401 5.758 -9.710 1.00 94.38 181 ALA A CA 1
ATOM 1371 C C . ALA A 1 181 ? -9.933 6.807 -8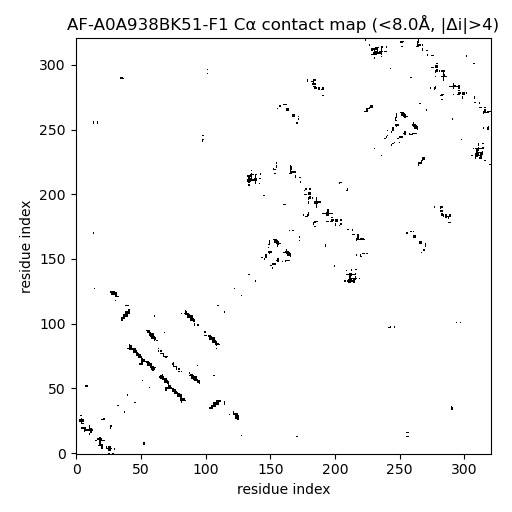.713 1.00 94.38 181 ALA A C 1
ATOM 1373 O O . ALA A 1 181 ? -10.757 7.639 -9.080 1.00 94.38 181 ALA A O 1
ATOM 1374 N N . SER A 1 182 ? -9.457 6.786 -7.463 1.00 92.62 182 SER A N 1
ATOM 1375 C CA . SER A 1 182 ? -9.890 7.699 -6.395 1.00 92.62 182 SER A CA 1
ATOM 1376 C C . SER A 1 182 ? -9.062 8.984 -6.281 1.00 92.62 182 SER A C 1
ATOM 1378 O O . SER A 1 182 ? -9.390 9.849 -5.471 1.00 92.62 182 SER A O 1
ATOM 1380 N N . GLY A 1 183 ? -7.968 9.116 -7.039 1.00 93.19 183 GLY A N 1
ATOM 1381 C CA . GLY A 1 183 ? -7.010 10.211 -6.860 1.00 93.19 183 GLY A CA 1
ATOM 1382 C C . GLY A 1 183 ? -6.117 10.067 -5.616 1.00 93.19 183 GLY A C 1
ATOM 1383 O O . GLY A 1 183 ? -5.535 11.038 -5.139 1.00 93.19 183 GLY A O 1
ATOM 1384 N N . GLY A 1 184 ? -5.976 8.861 -5.065 1.00 93.62 184 GLY A N 1
ATOM 1385 C CA . GLY A 1 184 ? -4.880 8.515 -4.150 1.00 93.62 184 GLY A CA 1
ATOM 1386 C C . GLY A 1 184 ? -3.505 8.550 -4.829 1.00 93.62 184 GLY A C 1
ATOM 1387 O O . GLY A 1 184 ? -2.490 8.795 -4.181 1.00 93.62 184 GLY A O 1
ATOM 1388 N N . ARG A 1 185 ? -3.460 8.340 -6.148 1.00 95.25 185 ARG A N 1
ATOM 1389 C CA . ARG A 1 185 ? -2.244 8.371 -6.967 1.00 95.25 185 ARG A CA 1
ATOM 1390 C C . ARG A 1 185 ? -2.525 9.039 -8.311 1.00 95.25 185 ARG A C 1
ATOM 1392 O O . ARG A 1 185 ? -3.604 8.857 -8.862 1.00 95.25 185 ARG A O 1
ATOM 1399 N N . GLY A 1 186 ? -1.558 9.783 -8.852 1.00 94.44 186 GLY A N 1
ATOM 1400 C CA . GLY A 1 186 ? -1.721 10.460 -10.140 1.00 94.44 186 GLY A CA 1
ATOM 1401 C C . GLY A 1 186 ? -2.681 11.650 -10.108 1.00 94.44 186 GLY A C 1
ATOM 1402 O O . GLY A 1 186 ? -3.163 12.041 -11.159 1.00 94.44 186 GLY A O 1
ATOM 1403 N N . SER A 1 187 ? -3.004 12.205 -8.937 1.00 93.00 187 SER A N 1
ATOM 1404 C CA . SER A 1 187 ? -3.839 13.409 -8.810 1.00 93.00 187 SER A CA 1
ATOM 1405 C C . SER A 1 187 ? -3.027 14.701 -8.701 1.00 93.00 187 SER A C 1
ATOM 1407 O O . SER A 1 187 ? -3.552 15.769 -8.999 1.00 93.00 187 SER A O 1
ATOM 1409 N N . ASP A 1 188 ? -1.772 14.618 -8.251 1.00 95.38 188 ASP A N 1
ATOM 1410 C CA . ASP A 1 188 ? -0.860 15.761 -8.196 1.00 95.38 188 ASP A CA 1
ATOM 1411 C C . ASP A 1 188 ? -0.518 16.213 -9.624 1.00 95.38 188 ASP A C 1
ATOM 1413 O O . ASP A 1 188 ? -0.239 15.390 -10.499 1.00 95.38 188 ASP A O 1
ATOM 1417 N N . GLU A 1 189 ? -0.535 17.522 -9.874 1.00 94.69 189 GLU A N 1
ATOM 1418 C CA . GLU A 1 189 ? -0.269 18.088 -11.202 1.00 94.69 189 GLU A CA 1
ATOM 1419 C C . GLU A 1 189 ? 1.138 17.759 -11.716 1.00 94.69 189 GLU A C 1
ATOM 1421 O O . GLU A 1 189 ? 1.339 17.654 -12.929 1.00 94.69 189 GLU A O 1
ATOM 1426 N N . ARG A 1 190 ? 2.089 17.539 -10.798 1.00 96.44 190 ARG A N 1
ATOM 1427 C CA . ARG A 1 190 ? 3.472 17.150 -11.095 1.00 96.44 190 ARG A CA 1
ATOM 1428 C C . ARG A 1 190 ? 3.592 15.676 -11.497 1.00 96.44 190 ARG A C 1
ATOM 1430 O O . ARG A 1 190 ? 4.567 15.316 -12.150 1.00 96.44 190 ARG A O 1
ATOM 1437 N N . ASP A 1 191 ? 2.610 14.823 -11.180 1.00 95.38 191 ASP A N 1
ATOM 1438 C CA . ASP A 1 191 ? 2.600 13.400 -11.563 1.00 95.38 191 ASP A CA 1
ATOM 1439 C C . ASP A 1 191 ? 2.075 13.200 -12.996 1.00 95.38 191 ASP A C 1
ATOM 1441 O O . ASP A 1 191 ? 1.064 12.537 -13.242 1.00 95.38 191 ASP A O 1
ATOM 1445 N N . THR A 1 192 ? 2.756 13.803 -13.972 1.00 92.88 192 THR A N 1
ATOM 1446 C CA . THR A 1 192 ? 2.342 13.819 -15.388 1.00 92.88 192 THR A CA 1
ATOM 1447 C C . THR A 1 192 ? 2.118 12.416 -15.959 1.00 92.88 192 THR A C 1
ATOM 1449 O O . THR A 1 192 ? 1.157 12.185 -16.696 1.00 92.88 192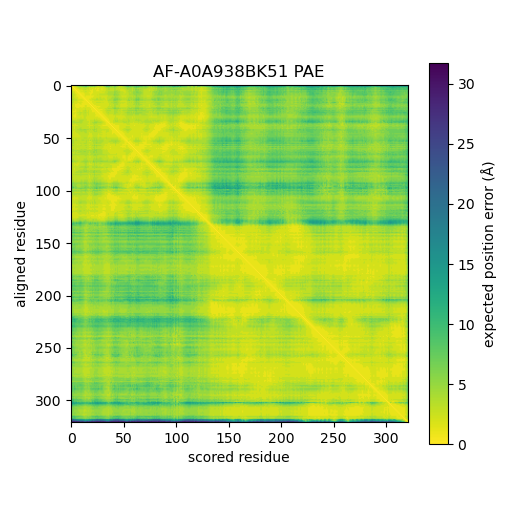 THR A O 1
ATOM 1452 N N . HIS A 1 193 ? 2.957 11.451 -15.577 1.00 93.75 193 HIS A N 1
ATOM 1453 C CA . HIS A 1 193 ? 2.826 10.058 -15.997 1.00 93.75 193 HIS A CA 1
ATOM 1454 C C . HIS A 1 193 ? 1.732 9.318 -15.221 1.00 93.75 193 HIS A C 1
ATOM 1456 O O . HIS A 1 193 ? 0.917 8.629 -15.837 1.00 93.75 193 HIS A O 1
ATOM 1462 N N . GLY A 1 194 ? 1.657 9.475 -13.895 1.00 93.50 194 GLY A N 1
ATOM 1463 C CA . GLY A 1 194 ? 0.625 8.834 -13.078 1.00 93.50 194 GLY A CA 1
ATOM 1464 C C . GLY A 1 194 ? -0.791 9.277 -13.447 1.00 93.50 194 GLY A C 1
ATOM 1465 O O . GLY A 1 194 ? -1.703 8.451 -13.460 1.00 93.50 194 GLY A O 1
ATOM 1466 N N . ARG A 1 195 ? -0.970 10.538 -13.858 1.00 94.44 195 ARG A N 1
ATOM 1467 C CA . ARG A 1 195 ? -2.248 11.075 -14.357 1.00 94.44 195 ARG A CA 1
ATOM 1468 C C . ARG A 1 195 ? -2.819 10.304 -15.547 1.00 94.44 195 ARG A C 1
ATOM 1470 O O . ARG A 1 195 ? -4.036 10.242 -15.704 1.00 94.44 195 ARG A O 1
ATOM 1477 N N . THR A 1 196 ? -1.963 9.678 -16.356 1.00 94.81 196 THR A N 1
ATOM 1478 C CA . THR A 1 196 ? -2.397 8.867 -17.508 1.00 94.81 196 THR A CA 1
ATOM 1479 C C . THR A 1 196 ? -3.146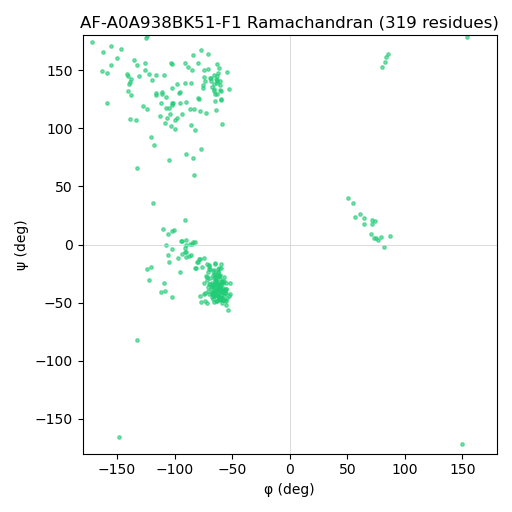 7.604 -17.066 1.00 94.81 196 THR A C 1
ATOM 1481 O O . THR A 1 196 ? -4.008 7.108 -17.789 1.00 94.81 196 THR A O 1
ATOM 1484 N N . MET A 1 197 ? -2.881 7.104 -15.854 1.00 96.25 197 MET A N 1
ATOM 1485 C CA . MET A 1 197 ? -3.514 5.889 -15.333 1.00 96.25 197 MET A CA 1
ATOM 1486 C C . MET A 1 197 ? -4.900 6.115 -14.732 1.00 96.25 197 MET A C 1
ATOM 1488 O O . MET A 1 197 ? -5.663 5.158 -14.646 1.00 96.25 197 MET A O 1
ATOM 1492 N N . ALA A 1 198 ? -5.261 7.341 -14.343 1.00 93.25 198 ALA A N 1
ATOM 1493 C CA . ALA A 1 198 ? -6.570 7.635 -13.754 1.00 93.25 198 ALA A CA 1
ATOM 1494 C C . ALA A 1 198 ? -7.762 7.187 -14.636 1.00 93.25 198 ALA A C 1
ATOM 1496 O O . ALA A 1 198 ? -8.600 6.426 -14.144 1.00 93.25 198 ALA A O 1
ATOM 1497 N N . PRO A 1 199 ? -7.849 7.548 -15.938 1.00 93.75 199 PRO A N 1
ATOM 1498 C CA . PRO A 1 199 ? -8.940 7.071 -16.793 1.00 93.75 199 PRO A CA 1
ATOM 1499 C C . PRO A 1 199 ? -8.899 5.554 -17.020 1.00 93.75 199 PRO A C 1
ATOM 1501 O O . PRO A 1 199 ? -9.949 4.922 -17.083 1.00 93.75 199 PRO A O 1
ATOM 1504 N N . MET A 1 200 ? -7.707 4.953 -17.095 1.00 95.38 200 MET A N 1
ATOM 1505 C CA . MET A 1 200 ? -7.562 3.501 -17.262 1.00 95.38 200 MET A CA 1
ATOM 1506 C C . MET A 1 200 ? -8.062 2.747 -16.027 1.00 95.38 200 MET A C 1
ATOM 1508 O O . MET A 1 200 ? -8.749 1.737 -16.144 1.00 95.38 200 MET A O 1
ATOM 1512 N N . ALA A 1 201 ? -7.770 3.262 -14.834 1.00 95.50 201 ALA A N 1
ATOM 1513 C CA . ALA A 1 201 ? -8.259 2.706 -13.582 1.00 95.50 201 ALA A CA 1
ATOM 1514 C C . ALA A 1 201 ? -9.780 2.867 -13.432 1.00 95.50 201 ALA A C 1
ATOM 1516 O O . ALA A 1 201 ? -10.444 1.959 -12.936 1.00 95.50 201 ALA A O 1
ATOM 1517 N N . ALA A 1 202 ? -10.349 3.975 -13.919 1.00 92.25 202 ALA A N 1
ATOM 1518 C CA . ALA A 1 202 ? -11.795 4.186 -13.932 1.00 92.25 202 ALA A CA 1
ATOM 1519 C C . ALA A 1 202 ? -12.541 3.181 -14.833 1.00 92.25 202 ALA A C 1
ATOM 1521 O O . ALA A 1 202 ? -13.661 2.792 -14.505 1.00 92.25 202 ALA A O 1
ATOM 1522 N N . MET A 1 203 ? -11.921 2.695 -15.920 1.00 92.69 203 MET A N 1
ATOM 1523 C CA . MET A 1 203 ? -12.503 1.633 -16.764 1.00 92.69 203 MET A CA 1
ATOM 1524 C C . MET A 1 203 ? -12.707 0.310 -16.011 1.00 92.69 203 MET A C 1
ATOM 1526 O O . MET A 1 203 ? -13.551 -0.494 -16.398 1.00 92.69 203 MET A O 1
ATOM 1530 N N . VAL A 1 204 ? -11.953 0.090 -14.932 1.00 94.31 204 VAL A N 1
ATOM 1531 C CA . VAL A 1 204 ? -12.030 -1.092 -14.060 1.00 94.31 204 VAL A CA 1
ATOM 1532 C C . VAL A 1 204 ? -12.415 -0.702 -12.629 1.00 94.31 204 VAL A C 1
ATOM 1534 O O . VAL A 1 204 ? -11.947 -1.283 -11.650 1.00 94.31 204 VAL A O 1
ATOM 1537 N N . ALA A 1 205 ? -13.275 0.310 -12.490 1.00 86.56 205 ALA A N 1
ATOM 1538 C CA . ALA A 1 205 ? -13.814 0.704 -11.190 1.00 86.56 205 ALA A CA 1
ATOM 1539 C C . ALA A 1 205 ? -14.693 -0.399 -10.570 1.00 86.56 205 ALA A C 1
ATOM 1541 O O . ALA A 1 205 ? -14.706 -0.554 -9.351 1.00 86.56 205 ALA A O 1
ATOM 1542 N N . ASP A 1 206 ? -15.373 -1.196 -11.400 1.00 90.38 206 ASP A N 1
ATOM 1543 C CA . ASP A 1 206 ? -16.122 -2.372 -10.953 1.00 90.38 206 ASP A CA 1
ATOM 1544 C C . ASP A 1 206 ? -15.191 -3.456 -10.385 1.00 90.38 206 ASP A C 1
ATOM 1546 O O . ASP A 1 206 ? -14.171 -3.810 -10.983 1.00 90.38 206 ASP A O 1
ATOM 1550 N N . ASP A 1 207 ? -15.563 -4.007 -9.229 1.00 89.12 207 ASP A N 1
ATOM 1551 C CA . ASP A 1 207 ? -14.764 -4.987 -8.493 1.00 89.12 207 ASP A CA 1
ATOM 1552 C C . ASP A 1 207 ? -14.523 -6.277 -9.280 1.00 89.12 207 ASP A C 1
ATOM 1554 O O . ASP A 1 207 ? -13.426 -6.835 -9.211 1.00 89.12 207 ASP A O 1
ATOM 1558 N N . THR A 1 208 ? -15.513 -6.728 -10.055 1.00 92.12 208 THR A N 1
ATOM 1559 C CA . THR A 1 208 ? -15.401 -7.949 -10.861 1.00 92.12 208 THR A CA 1
ATOM 1560 C C . THR A 1 208 ? -14.493 -7.708 -12.059 1.00 92.12 208 THR A C 1
ATOM 1562 O O . THR A 1 208 ? -13.559 -8.477 -12.287 1.00 92.12 208 THR A O 1
ATOM 1565 N N . ALA A 1 209 ? -14.706 -6.615 -12.798 1.00 93.81 209 ALA A N 1
ATOM 1566 C CA . ALA A 1 209 ? -13.855 -6.243 -13.928 1.00 93.81 209 ALA A CA 1
ATOM 1567 C C . ALA A 1 209 ? -12.386 -6.080 -13.503 1.00 93.81 209 ALA A C 1
ATOM 1569 O O . ALA A 1 209 ? -11.481 -6.566 -14.188 1.00 93.81 209 ALA A O 1
ATOM 1570 N N . ARG A 1 210 ? -12.153 -5.452 -12.344 1.00 95.56 210 ARG A N 1
ATOM 1571 C CA . ARG A 1 210 ? -10.818 -5.270 -11.770 1.00 95.56 210 ARG A CA 1
ATOM 1572 C C . ARG A 1 210 ? -10.169 -6.585 -11.357 1.00 95.56 210 ARG A C 1
ATOM 1574 O O . ARG A 1 210 ? -9.034 -6.842 -11.746 1.00 95.56 210 ARG A O 1
ATOM 1581 N N . SER A 1 211 ? -10.876 -7.428 -10.605 1.00 95.19 211 SER A N 1
ATOM 1582 C CA . SER A 1 211 ? -10.353 -8.740 -10.208 1.00 95.19 211 SER A CA 1
ATOM 1583 C C . SER A 1 211 ? -10.044 -9.615 -11.428 1.00 95.19 211 SER A C 1
ATOM 1585 O O . SER A 1 211 ? -9.004 -10.263 -11.454 1.00 95.19 211 SER A O 1
ATOM 1587 N N . ASN A 1 212 ? -10.871 -9.576 -12.478 1.00 96.94 212 ASN A N 1
ATOM 1588 C CA . ASN A 1 212 ? -10.626 -10.321 -13.715 1.00 96.94 212 ASN A CA 1
ATOM 1589 C C . ASN A 1 212 ? -9.355 -9.851 -14.439 1.00 96.94 212 ASN A C 1
ATOM 1591 O O . ASN A 1 212 ? -8.520 -10.677 -14.808 1.00 96.94 212 ASN A O 1
ATOM 1595 N N . VAL A 1 213 ? -9.172 -8.537 -14.638 1.00 97.69 213 VAL A N 1
ATOM 1596 C CA . VAL A 1 213 ? -7.963 -8.031 -15.315 1.00 97.69 213 VAL A CA 1
ATOM 1597 C C . VAL A 1 213 ? -6.700 -8.291 -14.491 1.00 97.69 213 VAL A C 1
ATOM 1599 O O . VAL A 1 213 ? -5.672 -8.633 -15.067 1.00 97.69 213 VAL A O 1
ATOM 1602 N N . ILE A 1 214 ? -6.771 -8.208 -13.157 1.00 97.62 214 ILE A N 1
ATOM 1603 C CA . ILE A 1 214 ? -5.642 -8.554 -12.283 1.00 97.62 214 ILE A CA 1
ATOM 1604 C C . ILE A 1 214 ? -5.324 -10.047 -12.373 1.00 97.62 214 ILE A C 1
ATOM 1606 O O . ILE A 1 214 ? -4.161 -10.401 -12.530 1.00 97.62 214 ILE A O 1
ATOM 1610 N N . ALA A 1 215 ? -6.335 -10.922 -12.362 1.00 97.62 215 ALA A N 1
ATOM 1611 C CA . ALA A 1 215 ? -6.127 -12.356 -12.552 1.00 97.62 215 ALA A CA 1
ATOM 1612 C C . ALA A 1 215 ? -5.437 -12.660 -13.891 1.00 97.62 215 ALA A C 1
ATOM 1614 O O . ALA A 1 215 ? -4.565 -13.525 -13.950 1.00 97.62 215 ALA A O 1
ATOM 1615 N N . TYR A 1 216 ? -5.772 -11.921 -14.955 1.00 98.31 216 TYR A N 1
ATOM 1616 C CA . TYR A 1 216 ? -5.061 -12.031 -16.228 1.00 98.31 216 TYR A CA 1
ATOM 1617 C C . TYR A 1 216 ? -3.611 -11.537 -16.133 1.00 98.31 216 TYR A C 1
ATOM 1619 O O . TYR A 1 216 ? -2.713 -12.244 -16.578 1.00 98.31 216 TYR A O 1
ATOM 1627 N N . ILE A 1 217 ? -3.363 -10.369 -15.521 1.00 98.31 217 ILE A N 1
ATOM 1628 C CA . ILE A 1 217 ? -2.005 -9.825 -15.319 1.00 98.31 217 ILE A CA 1
ATOM 1629 C C . ILE A 1 217 ? -1.127 -10.808 -14.536 1.00 98.31 217 ILE A C 1
ATOM 1631 O O . ILE A 1 217 ? 0.020 -11.036 -14.910 1.00 98.31 217 ILE A O 1
ATOM 1635 N N . ASN A 1 218 ? -1.664 -11.422 -13.485 1.00 96.88 218 ASN A N 1
ATOM 1636 C CA . ASN A 1 218 ? -0.938 -12.381 -12.655 1.00 96.88 218 ASN A CA 1
ATO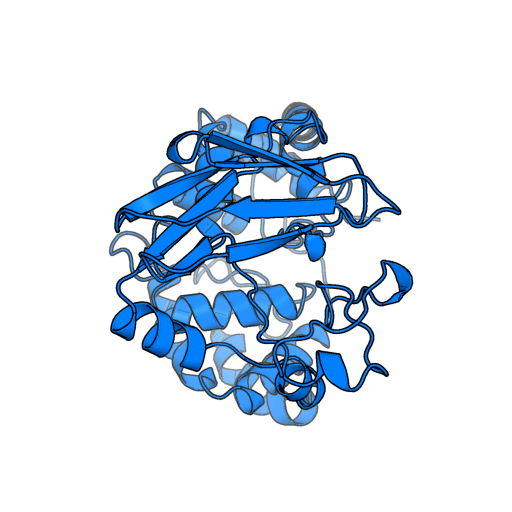M 1637 C C . ASN A 1 218 ? -0.650 -13.709 -13.375 1.00 96.88 218 ASN A C 1
ATOM 1639 O O . ASN A 1 218 ? 0.233 -14.446 -12.944 1.00 96.88 218 ASN A O 1
ATOM 1643 N N . ALA A 1 219 ? -1.371 -14.015 -14.457 1.00 97.44 219 ALA A N 1
ATOM 1644 C CA . ALA A 1 219 ? -1.113 -15.176 -15.305 1.00 97.44 219 ALA A CA 1
ATOM 1645 C C . ALA A 1 219 ? -0.058 -14.910 -16.399 1.00 97.44 219 ALA A C 1
ATOM 1647 O O . ALA A 1 219 ? 0.354 -15.849 -17.083 1.00 97.44 219 ALA A O 1
ATOM 1648 N N . LEU A 1 220 ? 0.366 -13.654 -16.593 1.00 97.69 220 LEU A N 1
ATOM 1649 C CA . LEU A 1 220 ? 1.432 -13.298 -17.533 1.00 97.69 220 LEU A CA 1
ATOM 1650 C C . LEU A 1 220 ? 2.800 -13.771 -17.017 1.00 97.69 220 LEU A C 1
ATOM 1652 O O . LEU A 1 220 ? 3.011 -13.840 -15.803 1.00 97.69 220 LEU A O 1
ATOM 1656 N N . PRO A 1 221 ? 3.752 -14.078 -17.917 1.00 96.00 221 PRO A N 1
ATOM 1657 C CA . PRO A 1 221 ? 5.085 -14.498 -17.508 1.00 96.00 221 PRO A CA 1
ATOM 1658 C C . PRO A 1 221 ? 5.838 -13.356 -16.803 1.00 96.00 221 PRO A C 1
ATOM 1660 O O . PRO A 1 221 ? 5.903 -12.230 -17.293 1.00 96.00 221 PRO A O 1
ATOM 1663 N N . ASP A 1 222 ? 6.435 -13.655 -15.647 1.00 94.38 222 ASP A N 1
ATOM 1664 C CA . ASP A 1 222 ? 7.272 -12.719 -14.886 1.00 94.38 222 ASP A CA 1
ATOM 1665 C C . ASP A 1 222 ? 8.715 -12.729 -15.415 1.00 94.38 222 ASP A C 1
ATOM 1667 O O . ASP A 1 222 ? 9.617 -13.315 -14.818 1.00 94.38 222 ASP A O 1
ATOM 1671 N N . GLU A 1 223 ? 8.928 -12.116 -16.579 1.00 92.06 223 GLU A N 1
ATOM 1672 C CA . GLU A 1 223 ? 10.243 -12.076 -17.228 1.00 92.06 223 GLU A CA 1
ATOM 1673 C C . GLU A 1 223 ? 11.118 -10.927 -16.716 1.00 92.06 223 GLU A C 1
ATOM 1675 O O . GLU A 1 223 ? 10.633 -9.861 -16.326 1.00 92.06 223 GLU A O 1
ATOM 1680 N N . ALA A 1 224 ? 12.438 -11.121 -16.732 1.00 89.94 224 ALA A N 1
ATOM 1681 C CA . ALA A 1 224 ? 13.383 -10.067 -16.382 1.00 89.94 224 ALA A CA 1
ATOM 1682 C C . ALA A 1 224 ? 13.286 -8.885 -17.362 1.00 89.94 224 ALA A C 1
ATOM 1684 O O . ALA A 1 224 ? 13.142 -9.066 -18.569 1.00 89.94 224 ALA A O 1
ATOM 1685 N N . VAL A 1 225 ? 13.413 -7.668 -16.835 1.00 92.31 225 VAL A N 1
ATOM 1686 C CA . VAL A 1 225 ? 13.447 -6.434 -17.630 1.00 92.31 225 VAL A CA 1
ATOM 1687 C C . VAL A 1 225 ? 14.882 -5.918 -17.769 1.00 92.31 225 VAL A C 1
ATOM 1689 O O . VAL A 1 225 ? 15.713 -6.231 -16.914 1.00 92.31 225 VAL A O 1
ATOM 1692 N N . PRO A 1 226 ? 15.199 -5.140 -18.821 1.00 92.25 226 PRO A N 1
ATOM 1693 C CA . PRO A 1 226 ? 16.534 -4.581 -18.998 1.00 92.25 226 PRO A CA 1
ATOM 1694 C C . PRO A 1 226 ? 16.950 -3.668 -17.842 1.00 92.25 226 PRO A C 1
ATOM 1696 O O . PRO A 1 226 ? 16.156 -2.848 -17.377 1.00 92.25 226 PRO A O 1
ATOM 1699 N N . ASP A 1 227 ? 18.219 -3.766 -17.451 1.00 94.06 227 ASP A N 1
ATOM 1700 C CA . ASP A 1 227 ? 18.845 -2.833 -16.518 1.00 94.06 227 ASP A CA 1
ATOM 1701 C C . ASP A 1 227 ? 19.232 -1.548 -17.278 1.00 94.06 227 ASP A C 1
ATOM 1703 O O . ASP A 1 227 ? 19.945 -1.599 -18.281 1.00 94.06 227 ASP A O 1
ATOM 1707 N N . THR A 1 228 ? 18.780 -0.391 -16.799 1.00 94.81 228 THR A N 1
ATOM 1708 C CA . THR A 1 228 ? 19.008 0.937 -17.396 1.00 94.81 228 THR A CA 1
ATOM 1709 C C . THR A 1 228 ? 19.658 1.941 -16.440 1.00 94.81 228 THR A C 1
ATOM 1711 O O . THR A 1 228 ? 20.272 2.908 -16.887 1.00 94.81 228 THR A O 1
ATOM 1714 N N . VAL A 1 229 ? 19.565 1.710 -15.128 1.00 95.00 229 VAL A N 1
ATOM 1715 C CA . VAL A 1 229 ? 20.105 2.580 -14.079 1.00 95.00 229 VAL A CA 1
ATOM 1716 C C . VAL A 1 229 ? 21.481 2.083 -13.639 1.00 95.0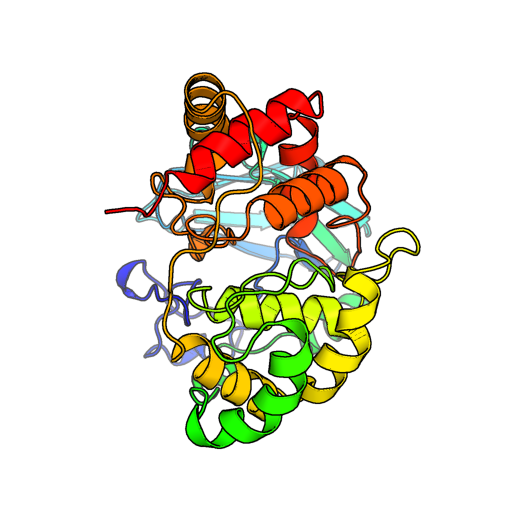0 229 VAL A C 1
ATOM 1718 O O . VAL A 1 229 ? 21.671 0.908 -13.299 1.00 95.00 229 VAL A O 1
ATOM 1721 N N . THR A 1 230 ? 22.440 3.005 -13.601 1.00 96.56 230 THR A N 1
ATOM 1722 C CA . THR A 1 230 ? 23.798 2.781 -13.090 1.00 96.56 230 THR A CA 1
ATOM 1723 C C . THR A 1 230 ? 23.929 3.383 -11.693 1.00 96.56 230 THR A C 1
ATOM 1725 O O . THR A 1 230 ? 23.506 4.514 -11.476 1.00 96.56 230 THR A O 1
ATOM 1728 N N . GLY A 1 231 ? 24.531 2.629 -10.773 1.00 96.44 231 GLY A N 1
ATOM 1729 C CA . GLY A 1 231 ? 24.803 3.011 -9.386 1.00 96.44 231 GLY A CA 1
ATOM 1730 C C . GLY A 1 231 ? 25.682 1.954 -8.706 1.00 96.44 231 GLY A C 1
ATOM 1731 O O . GLY A 1 231 ? 25.971 0.908 -9.296 1.00 96.44 231 GLY A O 1
ATOM 1732 N N . ASP A 1 232 ? 26.113 2.215 -7.478 1.00 97.75 232 ASP A N 1
ATOM 1733 C CA . ASP A 1 232 ? 26.892 1.299 -6.643 1.00 97.75 232 ASP A CA 1
ATOM 1734 C C . ASP A 1 232 ? 25.968 0.342 -5.876 1.00 97.75 232 ASP A C 1
ATOM 1736 O O . ASP A 1 232 ? 25.358 0.687 -4.861 1.00 97.75 232 ASP A O 1
ATOM 1740 N N . ALA A 1 233 ? 25.887 -0.897 -6.361 1.00 96.88 233 ALA A N 1
ATOM 1741 C CA . ALA A 1 233 ? 25.051 -1.931 -5.760 1.00 96.88 233 ALA A CA 1
ATOM 1742 C C . ALA A 1 233 ? 25.518 -2.367 -4.359 1.00 96.88 233 ALA A C 1
ATOM 1744 O O . ALA A 1 233 ? 24.701 -2.879 -3.595 1.00 96.88 233 ALA A O 1
ATOM 1745 N N . LEU A 1 234 ? 26.793 -2.177 -3.991 1.00 97.31 234 LEU A N 1
ATOM 1746 C CA . LEU A 1 234 ? 27.267 -2.511 -2.644 1.00 97.31 234 LEU A CA 1
ATOM 1747 C C . LEU A 1 234 ? 26.712 -1.506 -1.635 1.00 97.31 234 LEU A C 1
ATOM 1749 O O . LEU A 1 234 ? 26.068 -1.907 -0.665 1.00 97.31 234 LEU A O 1
ATOM 1753 N N . ARG A 1 235 ? 26.864 -0.204 -1.916 1.00 96.81 235 ARG A N 1
ATOM 1754 C CA . ARG A 1 235 ? 26.268 0.861 -1.086 1.00 96.81 235 ARG A CA 1
ATOM 1755 C C . ARG A 1 235 ? 24.746 0.751 -1.037 1.00 96.81 235 ARG A C 1
ATOM 1757 O O . ARG A 1 235 ? 24.145 0.879 0.030 1.00 96.81 235 ARG A O 1
ATOM 1764 N N . GLY A 1 236 ? 24.124 0.463 -2.180 1.00 97.38 236 GLY A N 1
ATOM 1765 C CA . GLY A 1 236 ? 22.687 0.220 -2.267 1.00 97.38 236 GLY A CA 1
ATOM 1766 C C . GLY A 1 236 ? 22.219 -0.948 -1.403 1.00 97.38 236 GLY A C 1
ATOM 1767 O O . GLY A 1 236 ? 21.186 -0.841 -0.744 1.00 97.38 236 GLY A O 1
ATOM 1768 N N . GLY A 1 237 ? 22.987 -2.040 -1.368 1.00 97.19 237 GLY A N 1
ATOM 1769 C CA . GLY A 1 237 ? 22.680 -3.234 -0.582 1.00 97.19 237 GLY A CA 1
ATOM 1770 C C . GLY A 1 237 ? 22.755 -3.007 0.920 1.00 97.19 237 GLY A C 1
ATOM 1771 O O . GLY A 1 237 ? 21.849 -3.418 1.646 1.00 97.19 237 GLY A O 1
ATOM 1772 N N . GLU A 1 238 ? 23.780 -2.292 1.386 1.00 96.06 238 GLU A N 1
ATOM 1773 C CA . GLU A 1 238 ? 23.884 -1.885 2.792 1.00 96.06 238 GLU A CA 1
ATOM 1774 C C . GLU A 1 238 ? 22.675 -1.039 3.213 1.00 96.06 238 GLU A C 1
ATOM 1776 O O . GLU A 1 238 ? 22.039 -1.308 4.237 1.00 96.06 238 GLU A O 1
ATOM 1781 N N . PHE A 1 239 ? 22.300 -0.058 2.385 1.00 95.00 239 PHE A N 1
ATOM 1782 C CA . PHE A 1 239 ? 21.141 0.785 2.657 1.00 95.00 239 PHE A CA 1
ATOM 1783 C C . PHE A 1 239 ? 19.826 -0.005 2.628 1.00 95.00 239 PHE A C 1
ATOM 1785 O O . PHE A 1 239 ? 18.986 0.167 3.517 1.00 95.00 239 PHE A O 1
ATOM 1792 N N . TYR A 1 240 ? 19.651 -0.883 1.635 1.00 96.62 240 TYR A N 1
ATOM 1793 C CA . TYR A 1 240 ? 18.462 -1.719 1.488 1.00 96.62 240 TYR A CA 1
ATOM 1794 C C . TYR A 1 240 ? 18.262 -2.623 2.705 1.00 96.62 240 TYR A C 1
ATOM 1796 O O . TYR A 1 240 ? 17.164 -2.666 3.263 1.00 96.62 240 TYR A O 1
ATOM 1804 N N . GLY A 1 241 ? 19.317 -3.313 3.146 1.00 94.56 241 GLY A N 1
ATOM 1805 C CA . GLY A 1 241 ? 19.260 -4.197 4.309 1.00 94.56 241 GLY A CA 1
ATOM 1806 C C . GLY A 1 241 ? 18.873 -3.456 5.589 1.00 94.56 241 GLY A C 1
ATOM 1807 O O . GLY A 1 241 ? 18.060 -3.951 6.368 1.00 94.56 241 GLY A O 1
ATOM 1808 N N . ALA A 1 242 ? 19.398 -2.244 5.780 1.00 91.19 242 ALA A N 1
ATOM 1809 C CA . ALA A 1 242 ? 19.127 -1.443 6.969 1.00 91.19 242 ALA A CA 1
ATOM 1810 C C . ALA A 1 242 ? 17.719 -0.817 6.992 1.00 91.19 242 ALA A C 1
ATOM 1812 O O . ALA A 1 242 ? 17.142 -0.674 8.069 1.00 91.19 242 ALA A O 1
ATOM 1813 N N . ASN A 1 243 ? 17.163 -0.441 5.833 1.00 91.25 243 ASN A N 1
ATOM 1814 C CA . ASN A 1 243 ? 15.975 0.425 5.779 1.00 91.25 243 ASN A CA 1
ATOM 1815 C C . ASN A 1 243 ? 14.776 -0.179 5.039 1.00 91.25 243 ASN A C 1
ATOM 1817 O O . ASN A 1 243 ? 13.633 0.148 5.352 1.00 91.25 243 ASN A O 1
ATOM 1821 N N . CYS A 1 244 ? 15.004 -1.034 4.045 1.00 94.44 244 CYS A N 1
ATOM 1822 C CA . CYS A 1 244 ? 13.967 -1.464 3.105 1.00 94.44 244 CYS A CA 1
ATOM 1823 C C . CYS A 1 244 ? 13.537 -2.916 3.340 1.00 94.44 244 CYS A C 1
ATOM 1825 O O . CYS A 1 244 ? 12.343 -3.222 3.283 1.00 94.44 244 CYS A O 1
ATOM 1827 N N . ALA A 1 245 ? 14.495 -3.798 3.637 1.00 94.62 245 ALA A N 1
ATOM 1828 C CA . ALA A 1 245 ? 14.292 -5.244 3.709 1.00 94.62 245 ALA A CA 1
ATOM 1829 C C . ALA A 1 245 ? 13.243 -5.668 4.750 1.00 94.62 245 ALA A C 1
ATOM 1831 O O . ALA A 1 245 ? 12.490 -6.609 4.517 1.00 94.62 245 ALA A O 1
ATOM 1832 N N . ALA A 1 246 ? 13.127 -4.935 5.863 1.00 90.00 246 ALA A N 1
ATOM 1833 C CA . ALA A 1 246 ? 12.145 -5.226 6.910 1.00 90.00 246 ALA A CA 1
ATOM 1834 C C . ALA A 1 246 ? 10.687 -5.164 6.415 1.00 90.00 246 ALA A C 1
ATOM 1836 O O . ALA A 1 246 ? 9.833 -5.872 6.939 1.00 90.00 246 ALA A O 1
ATOM 1837 N N . CYS A 1 247 ? 10.405 -4.326 5.411 1.00 92.31 247 CYS A N 1
ATOM 1838 C CA . CYS A 1 247 ? 9.074 -4.212 4.816 1.00 92.31 247 CYS A CA 1
ATOM 1839 C C . CYS A 1 247 ? 8.990 -4.956 3.479 1.00 92.31 247 CYS A C 1
ATOM 1841 O O . CYS A 1 247 ? 8.028 -5.671 3.234 1.00 92.31 247 CYS A O 1
ATOM 1843 N N . HIS A 1 248 ? 9.990 -4.801 2.610 1.00 96.31 248 HIS A N 1
ATOM 1844 C CA . HIS A 1 248 ? 9.953 -5.328 1.243 1.00 96.31 248 HIS A CA 1
ATOM 1845 C C . HIS A 1 248 ? 10.520 -6.747 1.091 1.00 96.31 248 HIS A C 1
ATOM 1847 O O . HIS A 1 248 ? 10.495 -7.282 -0.015 1.00 96.31 248 HIS A O 1
ATOM 1853 N N . GLY A 1 249 ? 11.001 -7.362 2.172 1.00 94.88 249 GLY A N 1
ATOM 1854 C CA . GLY A 1 249 ? 11.636 -8.678 2.153 1.00 94.88 249 GLY A CA 1
ATOM 1855 C C . GLY A 1 249 ? 13.115 -8.616 1.768 1.00 94.88 249 GLY A C 1
ATOM 1856 O O . GLY A 1 249 ? 13.581 -7.663 1.135 1.00 94.88 249 GLY A O 1
ATOM 1857 N N . ASN A 1 250 ? 13.883 -9.632 2.161 1.00 94.12 250 ASN A N 1
ATOM 1858 C CA . ASN A 1 250 ? 15.331 -9.665 1.919 1.00 94.12 250 ASN A CA 1
ATOM 1859 C C . ASN A 1 250 ? 15.671 -9.830 0.432 1.00 94.12 250 ASN A C 1
ATOM 1861 O O . ASN A 1 250 ? 16.706 -9.344 -0.013 1.00 94.12 250 ASN A O 1
ATOM 1865 N N . ALA A 1 251 ? 14.798 -10.484 -0.333 1.00 95.31 251 ALA A N 1
ATOM 1866 C CA . ALA A 1 251 ? 14.923 -10.656 -1.772 1.00 95.31 251 ALA A CA 1
ATOM 1867 C C . ALA A 1 251 ? 14.037 -9.670 -2.554 1.00 95.31 251 ALA A C 1
ATOM 1869 O O . ALA A 1 251 ? 13.851 -9.849 -3.755 1.00 95.31 251 ALA A O 1
ATOM 1870 N N . GLY A 1 252 ? 13.476 -8.640 -1.906 1.00 96.38 252 GLY A N 1
ATOM 1871 C CA . GLY A 1 252 ? 12.577 -7.681 -2.554 1.00 96.38 252 GLY A CA 1
ATOM 1872 C C . GLY A 1 252 ? 11.270 -8.304 -3.041 1.00 96.38 252 GLY A C 1
ATOM 1873 O O . GLY A 1 252 ? 10.641 -7.765 -3.953 1.00 96.38 252 GLY A O 1
ATOM 1874 N N . GLU A 1 253 ? 10.876 -9.435 -2.465 1.00 95.06 253 GLU A N 1
ATOM 1875 C CA . GLU A 1 253 ? 9.695 -10.221 -2.808 1.00 95.06 253 GLU A CA 1
ATOM 1876 C C . GLU A 1 253 ? 8.374 -9.539 -2.417 1.00 95.06 253 GLU A C 1
ATOM 1878 O O . GLU A 1 253 ? 7.325 -9.862 -2.972 1.00 95.06 253 GLU A O 1
ATOM 1883 N N . GLY A 1 254 ? 8.431 -8.543 -1.530 1.00 94.69 254 GLY A N 1
ATOM 1884 C CA . GLY A 1 254 ? 7.265 -7.886 -0.953 1.00 94.69 254 GLY A CA 1
ATOM 1885 C C . GLY A 1 254 ? 6.654 -8.689 0.193 1.00 94.69 254 GLY A C 1
ATOM 1886 O O . GLY A 1 254 ? 6.750 -9.912 0.259 1.00 94.69 254 GLY A O 1
ATOM 1887 N N . VAL A 1 255 ? 5.997 -7.989 1.116 1.00 91.25 255 VAL A N 1
ATOM 1888 C CA . VAL A 1 255 ? 5.341 -8.601 2.276 1.00 91.25 255 VAL A CA 1
ATOM 1889 C C . VAL A 1 255 ? 3.950 -7.995 2.419 1.00 91.25 255 VAL A C 1
ATOM 1891 O O . VAL A 1 255 ? 3.796 -6.844 2.834 1.00 91.25 255 VAL A O 1
ATOM 1894 N N . ALA A 1 256 ? 2.918 -8.781 2.089 1.00 87.50 256 ALA A N 1
ATOM 1895 C CA . ALA A 1 256 ? 1.519 -8.344 2.126 1.00 87.50 256 ALA A CA 1
ATOM 1896 C C . ALA A 1 256 ? 1.104 -7.824 3.513 1.00 87.50 256 ALA A C 1
ATOM 1898 O O . ALA A 1 256 ? 0.481 -6.769 3.615 1.00 87.50 256 ALA A O 1
ATOM 1899 N N . ALA A 1 257 ? 1.534 -8.501 4.586 1.00 82.94 257 ALA A N 1
ATOM 1900 C CA . ALA A 1 257 ? 1.286 -8.076 5.968 1.00 82.94 257 ALA A CA 1
ATOM 1901 C C . ALA A 1 257 ? 1.854 -6.679 6.279 1.00 82.94 257 ALA A C 1
ATOM 1903 O O . ALA A 1 257 ? 1.258 -5.926 7.046 1.00 82.94 257 ALA A O 1
ATOM 1904 N N . MET A 1 258 ? 2.968 -6.309 5.642 1.00 85.12 258 MET A N 1
ATOM 1905 C CA . MET A 1 258 ? 3.595 -4.990 5.777 1.00 85.12 258 MET A CA 1
ATOM 1906 C C . MET A 1 258 ? 3.066 -3.981 4.757 1.00 85.12 258 MET A C 1
ATOM 1908 O O . MET A 1 258 ? 3.559 -2.859 4.692 1.00 85.12 258 MET A O 1
ATOM 1912 N N . ASN A 1 259 ? 2.071 -4.355 3.942 1.00 87.94 259 ASN A N 1
ATOM 1913 C CA . ASN A 1 259 ? 1.520 -3.516 2.878 1.00 87.94 259 ASN A CA 1
ATOM 1914 C C . ASN A 1 259 ? 2.579 -3.045 1.860 1.00 87.94 259 ASN A C 1
ATOM 1916 O O . ASN A 1 259 ? 2.376 -2.046 1.153 1.00 87.94 259 ASN A O 1
ATOM 1920 N N . ALA A 1 260 ? 3.679 -3.793 1.757 1.00 93.12 260 ALA A N 1
ATOM 1921 C CA . ALA A 1 260 ? 4.875 -3.456 1.003 1.00 93.12 260 ALA A CA 1
ATOM 1922 C C . ALA A 1 260 ? 4.972 -4.329 -0.262 1.00 93.12 260 ALA A C 1
ATOM 1924 O O . ALA A 1 260 ? 5.032 -5.555 -0.158 1.00 93.12 260 ALA A O 1
ATOM 1925 N N . PRO A 1 261 ? 4.938 -3.732 -1.467 1.00 96.56 261 PRO A N 1
ATOM 1926 C CA . PRO A 1 261 ? 4.941 -4.488 -2.716 1.00 96.56 261 PRO A CA 1
ATOM 1927 C C . PRO A 1 261 ? 6.284 -5.148 -3.010 1.00 96.56 261 PRO A C 1
ATOM 1929 O O . PRO A 1 261 ? 7.325 -4.724 -2.498 1.00 96.56 261 PRO A O 1
ATOM 1932 N N . LYS A 1 262 ? 6.247 -6.106 -3.942 1.00 97.00 262 LYS A N 1
ATOM 1933 C CA . LYS A 1 262 ? 7.439 -6.646 -4.594 1.00 97.00 262 LYS A CA 1
ATOM 1934 C C . LYS A 1 262 ? 8.189 -5.534 -5.325 1.00 97.00 262 LYS A C 1
ATOM 1936 O O . LYS A 1 262 ? 7.578 -4.766 -6.078 1.00 97.00 262 LYS A O 1
ATOM 1941 N N . LEU A 1 263 ? 9.501 -5.478 -5.114 1.00 97.56 263 LEU A N 1
ATOM 1942 C CA . LEU A 1 263 ? 10.437 -4.568 -5.778 1.00 97.56 263 LEU A CA 1
ATOM 1943 C C . LEU A 1 263 ? 11.351 -5.301 -6.767 1.00 97.56 263 LEU A C 1
ATOM 1945 O O . LEU A 1 263 ? 11.718 -4.730 -7.793 1.00 97.56 263 LEU A O 1
ATOM 1949 N N . ALA A 1 264 ? 11.704 -6.554 -6.473 1.00 96.31 264 ALA A N 1
ATOM 1950 C CA . ALA A 1 264 ? 12.579 -7.357 -7.317 1.00 96.31 264 ALA A CA 1
ATOM 1951 C C . ALA A 1 264 ? 11.985 -7.568 -8.717 1.00 96.31 264 ALA A C 1
ATOM 1953 O O . ALA A 1 264 ? 10.788 -7.820 -8.873 1.00 96.31 264 ALA A O 1
ATOM 1954 N N . GLY A 1 265 ? 12.833 -7.453 -9.740 1.00 94.75 265 GLY A N 1
ATOM 1955 C CA . GLY A 1 265 ? 12.441 -7.619 -11.142 1.00 94.75 265 GLY A CA 1
ATOM 1956 C C . GLY A 1 265 ? 11.560 -6.503 -11.721 1.00 94.75 265 GLY A C 1
ATOM 1957 O O . GLY A 1 265 ? 11.043 -6.676 -12.824 1.00 94.75 265 GLY A O 1
ATOM 1958 N N . GLN A 1 266 ? 11.360 -5.388 -11.008 1.00 97.50 266 GLN A N 1
ATOM 1959 C CA . GLN A 1 266 ? 10.677 -4.192 -11.513 1.00 97.50 266 GLN A CA 1
ATOM 1960 C C . GLN A 1 266 ? 11.615 -3.347 -12.393 1.00 97.50 266 GLN A C 1
ATOM 1962 O O . GLN A 1 266 ? 12.832 -3.401 -12.230 1.00 97.50 266 GLN A O 1
ATOM 1967 N N . ASN A 1 267 ? 11.062 -2.530 -13.299 1.00 97.88 267 ASN A N 1
ATOM 1968 C CA . ASN A 1 267 ? 11.867 -1.588 -14.074 1.00 97.88 267 ASN A CA 1
ATOM 1969 C C . ASN A 1 267 ? 12.598 -0.608 -13.149 1.00 97.88 267 ASN A C 1
ATOM 1971 O O . ASN A 1 267 ? 11.978 0.113 -12.363 1.00 97.88 267 ASN A O 1
ATOM 1975 N N . ASP A 1 268 ? 13.914 -0.535 -13.287 1.00 97.38 268 ASP A N 1
ATOM 1976 C CA . ASP A 1 268 ? 14.767 0.295 -12.444 1.00 97.38 268 ASP A CA 1
ATOM 1977 C C . ASP A 1 268 ? 14.513 1.797 -12.630 1.00 97.38 268 ASP A C 1
ATOM 1979 O O . ASP A 1 268 ? 14.348 2.517 -11.645 1.00 97.38 268 ASP A O 1
ATOM 1983 N N . TRP A 1 269 ? 14.343 2.266 -13.868 1.00 97.25 269 TRP A N 1
ATOM 1984 C CA . TRP A 1 269 ? 13.949 3.652 -14.156 1.00 97.25 269 TRP A CA 1
ATOM 1985 C C . TRP A 1 269 ? 12.619 4.040 -13.491 1.00 97.25 269 TRP A C 1
ATOM 1987 O O . TRP A 1 269 ? 12.427 5.180 -13.065 1.00 97.25 269 TRP A O 1
ATOM 1997 N N . TYR A 1 270 ? 11.691 3.089 -13.355 1.00 98.19 270 TYR A N 1
ATOM 1998 C CA . TYR A 1 270 ? 10.428 3.333 -12.671 1.00 98.19 270 TYR A CA 1
ATOM 1999 C C . TYR A 1 270 ? 10.629 3.426 -11.161 1.00 98.19 270 TYR A C 1
ATOM 2001 O O . TYR A 1 270 ? 10.037 4.305 -10.533 1.00 98.19 270 TYR A O 1
ATOM 2009 N N . LEU A 1 271 ? 11.454 2.548 -10.580 1.00 98.00 271 LEU A N 1
ATOM 2010 C CA . LEU A 1 271 ? 11.770 2.584 -9.153 1.00 98.00 271 LEU A CA 1
ATOM 2011 C C . LEU A 1 271 ? 12.408 3.918 -8.759 1.00 98.00 271 LEU A C 1
ATOM 2013 O O . LEU A 1 271 ? 11.943 4.519 -7.791 1.00 98.00 271 LEU A O 1
ATOM 2017 N N . VAL A 1 272 ? 13.372 4.418 -9.545 1.00 97.88 272 VAL A N 1
ATOM 2018 C CA . VAL A 1 272 ? 13.969 5.753 -9.350 1.00 97.88 272 VAL A CA 1
ATOM 2019 C C . VAL A 1 272 ? 12.873 6.817 -9.295 1.00 97.88 272 VAL A C 1
ATOM 2021 O O . VAL A 1 272 ? 12.695 7.463 -8.264 1.00 97.88 272 VAL A O 1
ATOM 2024 N N . ARG A 1 273 ? 12.036 6.901 -10.339 1.00 97.12 273 ARG A N 1
ATOM 2025 C CA . ARG A 1 273 ? 10.939 7.880 -10.404 1.00 97.12 273 ARG A CA 1
ATOM 2026 C C . ARG A 1 273 ? 9.974 7.769 -9.224 1.00 97.12 273 ARG A C 1
ATOM 2028 O O . ARG A 1 273 ? 9.444 8.767 -8.750 1.00 97.12 273 ARG A O 1
ATOM 2035 N N . GLN A 1 274 ? 9.645 6.555 -8.773 1.00 97.94 274 GLN A N 1
ATOM 2036 C CA . GLN A 1 274 ? 8.718 6.399 -7.648 1.00 97.94 274 GLN A CA 1
ATOM 2037 C C . GLN A 1 274 ? 9.337 6.842 -6.325 1.00 97.94 274 GLN A C 1
ATOM 2039 O O . GLN A 1 274 ? 8.635 7.477 -5.542 1.00 97.94 274 GLN A O 1
ATOM 2044 N N . LEU A 1 275 ? 10.615 6.539 -6.088 1.00 98.00 275 LEU A N 1
ATOM 2045 C CA . LEU A 1 275 ? 11.335 7.009 -4.905 1.00 98.00 275 LEU A CA 1
ATOM 2046 C C . LEU A 1 275 ? 11.427 8.539 -4.894 1.00 98.00 275 LEU A C 1
ATOM 2048 O O . LEU A 1 275 ? 11.122 9.146 -3.872 1.00 98.00 275 LEU A O 1
ATOM 2052 N N . GLU A 1 276 ? 11.717 9.163 -6.037 1.00 96.69 276 GLU A N 1
ATOM 2053 C CA . GLU A 1 276 ? 11.691 10.623 -6.192 1.00 96.69 276 GLU A CA 1
ATOM 2054 C C . GLU A 1 276 ? 10.296 11.205 -5.934 1.00 96.69 276 GLU A C 1
ATOM 2056 O O . GLU A 1 276 ? 10.155 12.163 -5.174 1.00 96.69 276 GLU A O 1
ATOM 2061 N N . ASN A 1 277 ? 9.242 10.600 -6.493 1.00 97.25 277 ASN A N 1
ATOM 2062 C CA . ASN A 1 277 ? 7.872 11.061 -6.270 1.00 97.25 277 ASN A CA 1
ATOM 2063 C C . ASN A 1 277 ? 7.464 10.975 -4.791 1.00 97.25 277 ASN A C 1
ATOM 2065 O O . ASN A 1 277 ? 6.765 11.865 -4.308 1.00 97.25 277 ASN A O 1
ATOM 2069 N N . PHE A 1 278 ? 7.870 9.924 -4.071 1.00 96.94 278 PHE A N 1
ATOM 2070 C CA . PHE A 1 278 ? 7.639 9.832 -2.626 1.00 96.94 278 PHE A CA 1
ATOM 2071 C C . PHE A 1 278 ? 8.462 10.873 -1.862 1.00 96.94 278 PHE A C 1
ATOM 2073 O O . PHE A 1 278 ? 7.910 11.568 -1.012 1.00 96.94 278 PHE A O 1
ATOM 2080 N N . HIS A 1 279 ? 9.744 11.031 -2.200 1.00 95.44 279 HIS A N 1
ATOM 2081 C CA . HIS A 1 279 ? 10.644 12.004 -1.577 1.00 95.44 279 HIS A CA 1
ATOM 2082 C C . HIS A 1 279 ? 10.127 13.447 -1.723 1.00 95.44 279 HIS A C 1
ATOM 2084 O O . HIS A 1 279 ? 10.179 14.232 -0.781 1.00 95.44 279 HIS A O 1
ATOM 2090 N N . GLN A 1 280 ? 9.557 13.787 -2.883 1.00 95.00 280 GLN A N 1
ATOM 2091 C CA . GLN A 1 280 ? 8.996 15.112 -3.183 1.00 95.00 280 GLN A CA 1
ATOM 2092 C C . GLN A 1 280 ? 7.526 15.280 -2.753 1.00 95.00 280 GLN A C 1
ATOM 2094 O O . GLN A 1 280 ? 6.912 16.322 -3.012 1.00 95.00 280 GLN A O 1
ATOM 2099 N N . GLY A 1 281 ? 6.928 14.244 -2.155 1.00 94.69 281 GLY A N 1
ATOM 2100 C CA . GLY A 1 281 ? 5.521 14.231 -1.758 1.00 94.69 281 GLY A CA 1
ATOM 2101 C C . GLY A 1 281 ? 4.524 14.317 -2.922 1.00 94.69 281 GLY A C 1
ATOM 2102 O O . GLY A 1 281 ? 3.365 14.647 -2.690 1.00 94.69 281 GLY A O 1
ATOM 2103 N N . ILE A 1 282 ? 4.955 14.035 -4.156 1.00 96.50 282 ILE A N 1
ATOM 2104 C CA . ILE A 1 282 ? 4.100 13.909 -5.353 1.00 96.50 282 ILE A CA 1
ATOM 2105 C C . ILE A 1 282 ? 3.230 12.64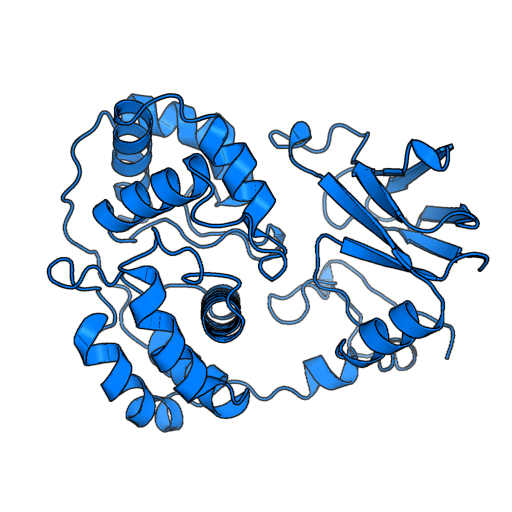8 -5.246 1.00 96.50 282 ILE A C 1
ATOM 2107 O O . ILE A 1 282 ? 2.085 12.616 -5.693 1.00 96.50 282 ILE A O 1
ATOM 2111 N N . ARG A 1 283 ? 3.777 11.592 -4.634 1.00 96.38 283 ARG A N 1
ATOM 2112 C CA . ARG A 1 283 ? 3.084 10.335 -4.348 1.00 96.38 283 ARG A CA 1
ATOM 2113 C C . ARG A 1 283 ? 3.066 10.090 -2.843 1.00 96.38 283 ARG A C 1
ATOM 2115 O O . ARG A 1 283 ? 4.055 10.336 -2.165 1.00 96.38 283 ARG A O 1
ATOM 2122 N N . GLY A 1 284 ? 1.954 9.560 -2.341 1.00 94.06 284 GLY A N 1
ATOM 2123 C CA . GLY A 1 284 ? 1.823 9.093 -0.961 1.00 94.06 284 GLY A CA 1
ATOM 2124 C C . GLY A 1 284 ? 1.408 10.142 0.073 1.00 94.06 284 GLY A C 1
ATOM 2125 O O . GLY A 1 284 ? 1.393 9.847 1.261 1.00 94.06 284 GLY A O 1
ATOM 2126 N N . THR A 1 285 ? 1.054 11.353 -0.358 1.00 93.19 285 THR A N 1
ATOM 2127 C CA . THR A 1 285 ? 0.556 12.443 0.505 1.00 93.19 285 THR A CA 1
ATOM 2128 C C . THR A 1 285 ? -0.952 12.673 0.373 1.00 93.19 285 THR A C 1
ATOM 2130 O O . THR A 1 285 ? -1.536 13.428 1.150 1.00 93.19 285 THR A O 1
ATOM 2133 N N . SER A 1 286 ? -1.600 12.031 -0.606 1.00 92.38 286 SER A N 1
ATOM 2134 C CA . SER A 1 286 ? -3.044 12.133 -0.810 1.00 92.38 286 SER A CA 1
ATOM 2135 C C . SER A 1 286 ? -3.798 11.522 0.368 1.00 92.38 286 SER A C 1
ATOM 2137 O O . SER A 1 286 ? -3.486 10.418 0.810 1.00 92.38 286 SER A O 1
ATOM 2139 N N . LYS A 1 287 ? -4.875 12.184 0.804 1.00 86.56 287 LYS A N 1
ATOM 2140 C CA . LYS A 1 287 ? -5.817 11.646 1.803 1.00 86.56 287 LYS A CA 1
ATOM 2141 C C . LYS A 1 287 ? -6.486 10.334 1.371 1.00 86.56 287 LYS A C 1
ATOM 2143 O O . LYS A 1 287 ? -7.087 9.653 2.189 1.00 86.56 287 LYS A O 1
ATOM 2148 N N . HIS A 1 288 ? -6.429 10.007 0.079 1.00 87.81 288 HIS A N 1
ATOM 2149 C CA . HIS A 1 288 ? -6.958 8.764 -0.478 1.00 87.81 288 HIS A CA 1
ATOM 2150 C C . HIS A 1 288 ? -5.898 7.652 -0.575 1.00 87.81 288 HIS A C 1
ATOM 2152 O O . HIS A 1 288 ? -6.206 6.578 -1.083 1.00 87.81 288 HIS A O 1
ATOM 2158 N N . ASP A 1 289 ? -4.667 7.883 -0.100 1.00 90.06 289 ASP A N 1
ATOM 2159 C CA . ASP A 1 289 ? -3.602 6.879 -0.030 1.00 90.06 289 ASP A CA 1
ATOM 2160 C C . ASP A 1 289 ? -3.178 6.621 1.423 1.00 90.06 289 ASP A C 1
ATOM 2162 O O . ASP A 1 289 ? -2.211 7.191 1.923 1.00 90.06 289 ASP A O 1
ATOM 2166 N N . ALA A 1 290 ? -3.896 5.721 2.098 1.00 84.12 290 ALA A N 1
ATOM 2167 C CA . ALA A 1 290 ? -3.679 5.411 3.515 1.00 84.12 290 ALA A CA 1
ATOM 2168 C C . ALA A 1 290 ? -2.286 4.830 3.836 1.00 84.12 290 ALA A C 1
ATOM 2170 O O . ALA A 1 290 ? -1.846 4.886 4.980 1.00 84.12 290 ALA A O 1
ATOM 2171 N N . TYR A 1 291 ? -1.590 4.259 2.847 1.00 86.62 291 TYR A N 1
ATOM 2172 C CA . TYR A 1 291 ? -0.284 3.607 3.031 1.00 86.62 291 TYR A CA 1
ATOM 2173 C C . TYR A 1 291 ? 0.884 4.448 2.510 1.00 86.62 291 TYR A C 1
ATOM 2175 O O . TYR A 1 291 ? 2.045 4.179 2.820 1.00 86.62 291 TYR A O 1
ATOM 2183 N N . GLY A 1 292 ? 0.582 5.469 1.712 1.00 91.12 292 GLY A N 1
ATOM 2184 C CA . GLY A 1 292 ? 1.546 6.381 1.116 1.00 91.12 292 GLY A CA 1
ATOM 2185 C C . GLY A 1 292 ? 2.492 7.070 2.106 1.00 91.12 292 GLY A C 1
ATOM 2186 O O . GLY A 1 292 ? 3.701 7.063 1.850 1.00 91.12 292 GLY A O 1
ATOM 2187 N N . PRO A 1 293 ? 2.004 7.611 3.243 1.00 89.69 293 PRO A N 1
ATOM 2188 C CA . PRO A 1 293 ? 2.836 8.385 4.163 1.00 89.69 293 PRO A CA 1
ATOM 2189 C C . PRO A 1 293 ? 4.039 7.614 4.714 1.00 89.69 293 PRO A C 1
ATOM 2191 O O . PRO A 1 293 ? 5.096 8.203 4.934 1.00 89.69 293 PRO A O 1
ATOM 2194 N N . GLN A 1 294 ? 3.915 6.293 4.882 1.00 89.31 294 GLN A N 1
ATOM 2195 C CA . GLN A 1 294 ? 5.024 5.439 5.307 1.00 89.31 294 GLN A CA 1
ATOM 2196 C C . GLN A 1 294 ? 6.178 5.486 4.295 1.00 89.31 294 GLN A C 1
ATOM 2198 O O . GLN A 1 294 ? 7.329 5.690 4.675 1.00 89.31 294 GLN A O 1
ATOM 2203 N N . MET A 1 295 ? 5.875 5.365 2.999 1.00 93.38 295 MET A N 1
ATOM 2204 C CA . MET A 1 295 ? 6.894 5.455 1.951 1.00 93.38 295 MET A CA 1
ATOM 2205 C C . MET A 1 295 ? 7.423 6.874 1.756 1.00 93.38 295 MET A C 1
ATOM 2207 O O . MET A 1 295 ? 8.594 7.015 1.425 1.00 93.38 295 MET A O 1
ATOM 2211 N N . VAL A 1 296 ? 6.621 7.915 2.001 1.00 93.75 296 VAL A N 1
ATOM 2212 C CA . VAL A 1 296 ? 7.112 9.307 2.026 1.00 93.75 296 VAL A CA 1
ATOM 2213 C C . VAL A 1 296 ? 8.171 9.478 3.117 1.00 93.75 296 VAL A C 1
ATOM 2215 O O . VAL A 1 296 ? 9.252 9.998 2.847 1.00 93.75 296 VAL A O 1
ATOM 2218 N N . ALA A 1 297 ? 7.907 8.985 4.331 1.00 90.06 297 ALA A N 1
ATOM 2219 C CA . ALA A 1 297 ? 8.862 9.051 5.436 1.00 90.06 297 ALA A CA 1
ATOM 2220 C C . ALA A 1 297 ? 10.158 8.287 5.119 1.00 90.06 297 ALA A C 1
ATOM 2222 O O . ALA A 1 297 ? 11.251 8.818 5.318 1.00 90.06 297 ALA A O 1
ATOM 2223 N N . MET A 1 298 ? 10.045 7.072 4.572 1.00 91.69 298 MET A N 1
ATOM 2224 C CA . MET A 1 298 ? 11.211 6.273 4.187 1.00 91.69 298 MET A CA 1
ATOM 2225 C C . MET A 1 298 ? 11.990 6.899 3.027 1.00 91.69 298 MET A C 1
ATOM 2227 O O . MET A 1 298 ? 13.213 6.984 3.097 1.00 91.69 298 MET A O 1
ATOM 2231 N N . ALA A 1 299 ? 11.317 7.400 1.990 1.00 93.62 299 ALA A N 1
ATOM 2232 C CA . ALA A 1 299 ? 11.971 8.083 0.875 1.00 93.62 299 ALA A CA 1
ATOM 2233 C C . ALA A 1 299 ? 12.643 9.395 1.311 1.00 93.62 299 ALA A C 1
ATOM 2235 O O . ALA A 1 299 ? 13.662 9.776 0.741 1.00 93.62 299 ALA A O 1
ATOM 2236 N N . GLY A 1 300 ? 12.149 10.052 2.364 1.00 90.62 300 GLY A N 1
ATOM 2237 C CA . GLY A 1 300 ? 12.805 11.208 2.981 1.00 90.62 300 GLY A CA 1
ATOM 2238 C C . GLY A 1 300 ? 14.202 10.912 3.550 1.00 90.62 300 GLY A C 1
ATOM 2239 O O . GLY A 1 300 ? 15.001 11.831 3.706 1.00 90.62 300 GLY A O 1
ATOM 2240 N N . THR A 1 301 ? 14.531 9.642 3.821 1.00 90.50 301 THR A N 1
ATOM 2241 C CA . THR A 1 301 ? 15.877 9.226 4.274 1.00 90.50 301 THR A CA 1
ATOM 2242 C C . THR A 1 301 ? 16.902 9.115 3.138 1.00 90.50 301 THR A C 1
ATOM 2244 O O . THR A 1 301 ? 18.109 9.081 3.391 1.00 90.50 301 THR A O 1
ATOM 2247 N N . LEU A 1 302 ? 16.442 9.096 1.882 1.00 92.00 302 LEU A N 1
ATOM 2248 C CA . LEU A 1 302 ? 17.291 9.115 0.693 1.00 92.00 302 LEU A CA 1
ATOM 2249 C C . LEU A 1 302 ? 17.685 10.570 0.421 1.00 92.00 302 LEU A C 1
ATOM 2251 O O . LEU A 1 302 ? 16.895 11.346 -0.104 1.00 92.00 302 LEU A O 1
ATOM 2255 N N . SER A 1 303 ? 18.888 10.957 0.849 1.00 87.62 303 SER A N 1
ATOM 2256 C CA . SER A 1 303 ? 19.319 12.365 0.873 1.00 87.62 303 SER A CA 1
ATOM 2257 C C . SER A 1 303 ? 19.602 12.984 -0.495 1.00 87.62 303 SER A C 1
ATOM 2259 O O . SER A 1 303 ? 19.726 14.202 -0.586 1.00 87.62 303 SER A O 1
ATOM 2261 N N . ASP A 1 304 ? 19.771 12.164 -1.528 1.00 90.50 304 ASP A N 1
ATOM 2262 C CA . ASP A 1 304 ? 20.221 12.589 -2.848 1.00 90.50 304 ASP A CA 1
ATOM 2263 C C . ASP A 1 304 ? 19.892 11.533 -3.917 1.00 90.50 304 ASP A C 1
ATOM 2265 O O . ASP A 1 304 ? 19.542 10.387 -3.621 1.00 90.50 304 ASP A O 1
ATOM 2269 N N . GLU A 1 305 ? 20.000 11.952 -5.178 1.00 93.50 305 GLU A N 1
ATOM 2270 C CA . GLU A 1 305 ? 19.718 11.129 -6.356 1.00 93.50 305 GLU A CA 1
ATOM 2271 C C . GLU A 1 305 ? 20.689 9.943 -6.493 1.00 93.50 305 GLU A C 1
ATOM 2273 O O . GLU A 1 305 ? 20.286 8.860 -6.917 1.00 93.50 305 GLU A O 1
ATOM 2278 N N . GLU A 1 306 ? 21.954 10.105 -6.093 1.00 96.31 306 GLU A N 1
ATOM 2279 C CA . GLU A 1 306 ? 22.952 9.029 -6.155 1.00 96.31 306 GLU A CA 1
ATOM 2280 C C . GLU A 1 306 ? 22.581 7.877 -5.218 1.00 96.31 306 GLU A C 1
ATOM 2282 O O . GLU A 1 306 ? 22.593 6.724 -5.639 1.00 96.31 306 GLU A O 1
ATOM 2287 N N . LYS A 1 307 ? 22.128 8.156 -3.989 1.00 96.50 307 LYS A N 1
ATOM 2288 C CA . LYS A 1 307 ? 21.612 7.115 -3.085 1.00 96.50 307 LYS A CA 1
ATOM 2289 C C . LYS A 1 307 ? 20.393 6.392 -3.645 1.00 96.50 307 LYS A C 1
ATOM 2291 O O . LYS A 1 307 ? 20.260 5.186 -3.436 1.00 96.50 307 LYS A O 1
ATOM 2296 N N . ILE A 1 308 ? 19.504 7.100 -4.346 1.00 97.88 308 ILE A N 1
ATOM 2297 C CA . ILE A 1 308 ? 18.364 6.476 -5.033 1.00 97.88 308 ILE A CA 1
ATOM 2298 C C . ILE A 1 308 ? 18.876 5.513 -6.111 1.00 97.88 308 ILE A C 1
ATOM 2300 O O . ILE A 1 308 ? 18.429 4.366 -6.168 1.00 97.88 308 ILE A O 1
ATOM 2304 N N . LYS A 1 309 ? 19.835 5.944 -6.937 1.00 98.12 309 LYS A N 1
ATOM 2305 C CA . LYS A 1 309 ? 20.435 5.109 -7.987 1.00 98.12 309 LYS A CA 1
ATOM 2306 C C . LYS A 1 309 ? 21.194 3.914 -7.423 1.00 98.12 309 LYS A C 1
ATOM 2308 O O . LYS A 1 309 ? 21.014 2.818 -7.941 1.00 98.12 309 LYS A O 1
ATOM 2313 N N . ASP A 1 310 ? 21.977 4.089 -6.363 1.00 98.25 310 ASP A N 1
ATOM 2314 C CA . ASP A 1 310 ? 22.685 3.013 -5.661 1.00 98.25 310 ASP A CA 1
ATOM 2315 C C . ASP A 1 310 ? 21.695 1.966 -5.131 1.00 98.25 310 ASP A C 1
ATOM 2317 O O . ASP A 1 310 ? 21.822 0.774 -5.420 1.00 98.25 310 ASP A O 1
ATOM 2321 N N . LEU A 1 311 ? 20.652 2.412 -4.419 1.00 98.19 311 LEU A N 1
ATOM 2322 C CA . LEU A 1 311 ? 19.588 1.547 -3.905 1.00 98.19 311 LEU A CA 1
ATOM 2323 C C . LEU A 1 311 ? 18.916 0.752 -5.031 1.00 98.19 311 LEU A C 1
ATOM 2325 O O . LEU A 1 311 ? 18.754 -0.464 -4.931 1.00 98.19 311 LEU A O 1
ATOM 2329 N N . VAL A 1 312 ? 18.545 1.417 -6.125 1.00 98.06 312 VAL A N 1
ATOM 2330 C CA . VAL A 1 312 ? 17.914 0.760 -7.275 1.00 98.06 312 VAL A CA 1
ATOM 2331 C C . VAL A 1 312 ? 18.889 -0.180 -7.998 1.00 98.06 312 VAL A C 1
ATOM 2333 O O . VAL A 1 312 ? 18.489 -1.268 -8.419 1.00 98.06 312 VAL A O 1
ATOM 2336 N N . ALA A 1 313 ? 20.172 0.182 -8.085 1.00 97.75 313 ALA A N 1
ATOM 2337 C CA . ALA A 1 313 ? 21.224 -0.660 -8.644 1.00 97.75 313 ALA A CA 1
ATOM 2338 C C . ALA A 1 313 ? 21.439 -1.944 -7.833 1.00 97.75 313 ALA A C 1
ATOM 2340 O O . ALA A 1 313 ? 21.820 -2.957 -8.417 1.00 97.75 313 ALA A O 1
ATOM 2341 N N . TYR A 1 314 ? 21.149 -1.932 -6.529 1.00 97.81 314 TYR A N 1
ATOM 2342 C CA . TYR A 1 314 ? 21.055 -3.146 -5.724 1.00 97.81 314 TYR A CA 1
ATOM 2343 C C . TYR A 1 314 ? 19.741 -3.903 -5.956 1.00 97.81 314 TYR A C 1
ATOM 2345 O O . TYR A 1 314 ? 19.779 -5.101 -6.231 1.00 97.81 314 TYR A O 1
ATOM 2353 N N . ILE A 1 315 ? 18.582 -3.232 -5.909 1.00 97.19 315 ILE A N 1
ATOM 2354 C CA . ILE A 1 315 ? 17.263 -3.884 -6.050 1.00 97.19 315 ILE A CA 1
ATOM 2355 C C . ILE A 1 315 ? 17.159 -4.690 -7.352 1.00 97.19 315 ILE A C 1
ATOM 2357 O O . ILE A 1 315 ? 16.612 -5.789 -7.344 1.00 97.19 315 ILE A O 1
ATOM 2361 N N . LYS A 1 316 ? 17.723 -4.202 -8.464 1.00 94.06 316 LYS A N 1
ATOM 2362 C CA . LYS A 1 316 ? 17.730 -4.936 -9.746 1.00 94.06 316 LYS A CA 1
ATOM 2363 C C . LYS A 1 316 ? 18.536 -6.242 -9.723 1.00 94.06 316 LYS A C 1
ATOM 2365 O O . LYS A 1 316 ? 18.402 -7.054 -10.636 1.00 94.06 316 LYS A O 1
ATOM 2370 N N . THR A 1 317 ? 19.410 -6.435 -8.733 1.00 94.06 317 THR A N 1
ATOM 2371 C CA . THR A 1 317 ? 20.134 -7.702 -8.532 1.00 94.06 317 THR A CA 1
ATOM 2372 C C . THR A 1 317 ? 19.275 -8.737 -7.807 1.00 94.06 317 THR A C 1
ATOM 2374 O O . THR A 1 317 ? 19.531 -9.934 -7.919 1.00 94.06 317 THR A O 1
ATOM 2377 N N . LEU A 1 318 ? 18.226 -8.294 -7.107 1.00 93.19 318 LEU A N 1
ATOM 2378 C CA . LEU A 1 318 ? 17.319 -9.163 -6.371 1.00 93.19 318 LEU A CA 1
ATOM 2379 C C . LEU A 1 318 ? 16.399 -9.930 -7.331 1.00 93.19 318 LEU A C 1
ATOM 2381 O O . LEU A 1 318 ? 15.918 -9.389 -8.328 1.00 93.19 318 LEU A O 1
ATOM 2385 N N . GLY A 1 319 ? 16.136 -11.200 -7.017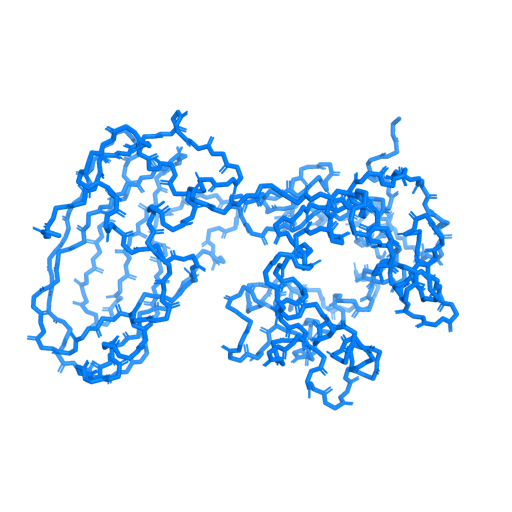 1.00 74.56 319 GLY A N 1
ATOM 2386 C CA . GLY A 1 319 ? 15.240 -12.060 -7.799 1.00 74.56 319 GLY A CA 1
ATOM 2387 C C . GLY A 1 319 ? 15.825 -12.606 -9.108 1.00 74.56 319 GLY A C 1
ATOM 2388 O O . GLY A 1 319 ? 15.112 -13.294 -9.831 1.00 74.56 319 GLY A O 1
ATOM 2389 N N . LYS A 1 320 ? 17.104 -12.341 -9.409 1.00 71.94 320 LYS A N 1
ATOM 2390 C CA . LYS A 1 320 ? 17.854 -12.982 -10.501 1.00 71.94 320 LYS A CA 1
ATOM 2391 C C . LYS A 1 320 ? 18.553 -14.244 -9.966 1.00 71.94 320 LYS A C 1
ATOM 2393 O O . LYS A 1 320 ? 19.744 -14.193 -9.679 1.00 71.94 320 LYS A O 1
ATOM 2398 N N . ASN A 1 321 ? 17.807 -15.338 -9.794 1.00 49.28 321 ASN A N 1
ATOM 2399 C CA . ASN A 1 321 ? 18.347 -16.682 -9.534 1.00 49.28 321 ASN A CA 1
ATOM 2400 C C . ASN A 1 321 ? 17.872 -17.653 -10.612 1.00 49.28 321 ASN A C 1
ATOM 2402 O O . ASN A 1 321 ? 16.647 -17.670 -10.861 1.00 49.28 321 ASN A O 1
#

Nearest PDB structures (foldseek):
  4w9z-assembly1_A  TM=9.629E-01  e=5.803E-08  Bradyrhizobium diazoefficiens USDA 110
  1cyx-assembly1_A  TM=9.654E-01  e=2.479E-07  Escherichia coli
  6ptt-assembly2_B  TM=9.612E-01  e=1.004E-06  Thermus thermophilus
  2cua-assembly1_A  TM=6.956E-01  e=9.013E-07  Thermus thermophilus
  2yev-assembly2_B  TM=5.235E-01  e=7.593E-08  Thermus thermophilus HB8

InterPro domains:
  IPR001505 Copper centre Cu(A) [PS00078] (55-103)
  IPR002429 Cytochrome c oxidase subunit II-like C-terminal [PF00116] (27-104)
  IPR002429 Cytochrome c oxidase subunit II-like C-terminal [PS50857] (1-121)
  IPR008972 Cupredoxin [G3DSA:2.60.40.420] (7-126)
  IPR008972 Cupredoxin [SSF49503] (32-153)
  IPR009056 Cytochrome c-like domain [PF00034] (136-220)
  IPR009056 Cytochrome c-like domain [PF00034] (235-318)
  IPR009056 Cytochrome c-like domain [PS51007] (134-221)
  IPR009056 Cytochrome c-like domain [PS51007] (231-319)
  IPR036909 Cytochrome c-like domain superfamily [G3DSA:1.10.760.10] (133-220)
  IPR036909 Cytochrome c-like domain superfamily [G3DSA:1.10.760.10] (227-317)
  IPR036909 Cytochrome c-like domain superfamily [SSF46626] (133-224)
  IPR036909 Cytochrome c-like domain superfamily [SSF46626] (225-320)
  IPR050597 Cytochrome c Oxidase Subunit [PTHR33751] (123-319)

Secondary structure (DSSP, 8-state):
---PPPB-GGG-BTTBTT-B-TT-GGGTTPBP--SSEEEEETT-EEEEEE--SSS-EEEEEGGGTEEEEE-TTS-EEEEEE--S-EEEEEE--S--STTGGG-EEEEEEE-HHHHHHHHTTSPBHHHHHH-PPP-HHHHHHHHHHHHHHH-TTS--BGGGTBPP-TT--HHHHHHHHHHHHHTSSS-STT-TTGGGHHHHHHTT-SHHHHHHHHHHHHTS--PPPPP-----HHHHHHHHHHHTHHHH-TTS--BGGGTB---TTS-HHHHHHHHHHHHTTSSS-STT-TTHHHHHHHHTT--SHHHHHHHHHHHTTTT--

Sequence (321 aa):
DGKLGTSAPRFYTEANPLALNPDDPNGKDDVLILSQELHLPVGKPIKVVLRSMDVLHDFSVPQFRVKMDLVPGMVTRSWFTATKVGTYDLLCENLCGLAHFAMRGKVVVDEESAFQAWLATQPTFAHSQARKPGDAAAGKATYASCAACHGANGEGNAAVNAPKIAGQAEWYLDRQLKNFASGGRGSDERDTHGRTMAPMAAMVADDTARSNVIAYINALPDEAVPDTVTGDALRGGEFYGANCAACHGNAGEGVAAMNAPKLAGQNDWYLVRQLENFHQGIRGTSKHDAYGPQMVAMAGTLSDEEKIKDLVAYIKTLGKN

Mean predicted aligned error: 4.67 Å

Radius of gyration: 20.53 Å; Cα contacts (8 Å, |Δi|>4): 619; chains: 1; bounding box: 51×39×53 Å

pLDDT: mean 93.71, std 4.87, range [49.28, 98.5]

Foldseek 3Di:
DPDAADAALVQDDLLCPRRGDPPTPNQQQAFDDPFLEAEAEAFDKDKDWAADNAAKWWWDFVVQVDIDIHHHPDITMDIGGHHDFDKTKTATPDCPDLCRVLSIGIYGHDHPVVSVVVSVVTDGPNRSVPQDAAAQVLLQVLCVVVCVACNPLSCGDVVLLGKRPALKDLVLQLLLLQCLCVVLWLVQPVSPSSVVSNVSSVVQPDSRNSSHNSVNSHPGDLDAHDADFDAALVLLLVLCVNQPCVACNNLSCGDSSSVGMRLERMHLVSQLVVLVCLCVVVHLVDPSRRNSVSSSVSSVVQPDSRSSSNNSVNRHVGPPD

Organism: NCBI:txid2961651

Solvent-accessible surface area (backbone atoms only — not comparable to full-atom values): 17282 Å² total; per-residue (Å²): 133,95,48,78,37,56,62,45,70,91,43,49,42,92,93,31,75,79,9,52,37,89,85,35,76,52,21,38,74,34,69,53,82,92,61,47,61,48,76,42,44,46,72,40,84,43,77,49,81,37,61,32,87,75,53,50,37,26,53,27,31,71,94,75,74,44,69,48,63,15,41,53,93,44,80,35,75,52,74,52,60,49,81,61,71,47,78,41,64,28,37,44,84,36,90,57,55,90,62,33,93,66,48,60,37,32,36,36,28,26,55,60,71,57,35,53,59,55,54,72,72,47,52,29,46,45,55,63,69,67,56,72,80,44,45,33,79,73,7,49,69,64,38,59,70,51,26,78,44,21,29,92,50,23,63,28,27,77,94,76,69,28,58,43,55,29,67,46,54,65,73,53,52,53,48,50,37,50,20,20,50,70,42,16,34,34,61,41,84,85,30,65,65,46,40,65,43,25,66,61,21,49,78,37,65,50,67,65,58,34,36,8,30,45,37,28,39,58,70,32,66,67,64,84,58,78,88,78,62,76,49,50,34,68,66,8,40,57,50,36,62,70,72,41,23,88,38,21,32,89,50,23,66,29,27,75,93,63,74,24,62,52,51,35,54,47,44,39,67,50,52,45,53,51,45,50,29,15,47,71,51,56,33,22,68,36,93,58,25,72,67,23,51,60,50,23,58,58,28,57,70,52,87,46,70,65,58,43,34,8,33,40,33,23,41,63,59,26,75,77,123